Protein 8WBO (pdb70)

Secondary structure (DSSP, 8-state):
--SEEEE--BTTTB-HHHHHHHHHHHHHGGGS-HHHHHHHHHHHHHHHHHHHHHHHHTT----HHHHHHHHHHHHHHHTTTT----HHHHHHHHGGGGSPPBPTTHHHHHHHHHTTSEEEEEESS-HHHHHHHHHHHT---SEEEEHHHHTS-TTSHHHHHHHHHHHT--GGGEEEEES-HHHHHHHHHHT-EEEEE--TTTT-TT-------TTSSSEEESSHHHHHHHTTPPPP-

Organism: Rhodococcus opacus (NCBI:txid37919)

Solvent-accessible surface area: 10647 Å² total; per-residue (Å²): 123,35,149,0,0,2,0,10,2,18,0,0,0,0,22,3,24,45,3,0,8,70,42,0,31,96,40,3,38,155,86,13,110,116,147,55,0,45,78,0,0,53,48,0,21,29,40,3,43,99,51,0,78,50,13,36,180,102,132,126,77,72,38,2,67,33,2,5,90,53,9,0,69,102,9,19,70,140,21,70,152,66,12,90,26,78,93,67,29,10,64,90,0,1,31,0,9,17,108,1,107,26,24,127,27,0,44,52,0,0,94,7,0,74,80,106,22,79,0,1,0,1,3,6,8,12,78,72,9,4,76,59,5,11,200,41,0,141,10,131,43,77,28,35,10,0,1,83,89,46,42,15,2,4,47,59,113,35,0,6,68,14,0,4,110,114,44,66,16,49,41,74,56,4,0,0,0,0,6,20,4,70,0,0,53,12,0,91,130,21,37,10,8,0,0,9,0,93,17,91,101,5,64,4,118,129,33,82,63,93,143,14,85,123,73,91,13,91,38,23,0,78,25,0,32,60,0,0,54,95,16,47,5,90,182,76,128

Nearest PDB structures (foldseek):
  8wbo-assembly1_A-2  TM=1.004E+00  e=3.265E-47  Rhodococcus opacus
  8wbm-assembly1_A  TM=1.001E+00  e=2.897E-44  Rhodococcus opacus
  8wbn-assembly1_B  TM=1.001E+00  e=5.454E-44  Rhodococcus opacus
  8wbk-assembly1_A  TM=9.970E-01  e=4.861E-44  Rhodococcus opacus
  8wbq-assembly1_A  TM=9.936E-01  e=2.301E-44  Rhodococcus opacus

InterPro domains:
  IPR006328 L-2-Haloacid dehalogenase [TIGR01428] (13-212)
  IPR006439 HAD hydrolase, subfamily IA [PR00413] (12-23)
  IPR006439 HAD hydrolase, subfamily IA [PR00413] (151-167)
  IPR006439 HAD hydrolase, subfamily IA [PR00413] (169-189)
  IPR006439 HAD hydrolase, subfamily IA [PR00413] (196-209)
  IPR006439 HAD hydrolase, subfamily IA [TIGR01493] (73-199)
  IPR023214 HAD superfamily [G3DSA:3.40.50.1000] (11-217)
  IPR036412 HAD-like superfamily [SSF56784] (12-242)
  IPR051540 S-2-haloalkanoic acid dehalogenase [PTHR43316] (10-242)

Radius of gyration: 17.79 Å; Cα contacts (8 Å, |Δi|>4): 424; chains: 1; bounding box: 48×46×46 Å

Structure (mmCIF, N/CA/C/O backbone):
data_8WBO
#
_entry.id   8WBO
#
_cell.length_a   63.804
_cell.length_b   59.521
_cell.length_c   68.677
_cell.angle_alpha   90.00
_cell.angle_beta   108.41
_cell.angle_gamma   90.00
#
_symmetry.space_group_name_H-M   'C 1 2 1'
#
loop_
_entity.id
_entity.type
_entity.pdbx_description
1 polymer 'Epoxide hydrolase'
2 non-polymer 'SULFATE ION'
3 water water
#
loop_
_atom_site.group_PDB
_atom_site.id
_atom_site.type_symbol
_atom_site.label_atom_id
_atom_site.label_alt_id
_atom_site.label_comp_id
_atom_site.label_asym_id
_atom_site.label_entity_id
_atom_site.label_seq_id
_atom_site.pdbx_PDB_ins_code
_atom_site.Cartn_x
_atom_site.Cartn_y
_atom_site.Cartn_z
_atom_site.occupancy
_atom_site.B_iso_or_equiv
_atom_site.auth_seq_id
_atom_site.auth_comp_id
_atom_site.auth_asym_id
_atom_site.auth_atom_id
_atom_site.pdbx_PDB_model_num
ATOM 1 N N . GLN A 1 22 ? -44.532 27.678 64.390 1.00 29.15 11 GLN A N 1
ATOM 2 C CA . GLN A 1 22 ? -44.572 28.869 65.234 1.00 24.42 11 GLN A CA 1
ATOM 3 C C . GLN A 1 22 ? -43.209 29.554 65.293 1.00 21.19 11 GLN A C 1
ATOM 4 O O . GLN A 1 22 ? -43.107 30.764 65.082 1.00 23.89 11 GLN A O 1
ATOM 6 N N . PHE A 1 23 ? -42.156 28.794 65.591 1.00 15.23 12 PHE A N 1
ATOM 7 C CA . PHE A 1 23 ? -40.835 29.373 65.758 1.00 11.21 12 PHE A CA 1
ATOM 8 C C . PHE A 1 23 ? -39.884 28.905 64.668 1.00 12.47 12 PHE A C 1
ATOM 9 O O . PHE A 1 23 ? -39.955 27.769 64.195 1.00 14.68 12 PHE A O 1
ATOM 17 N N . ARG A 1 24 ? -38.983 29.803 64.285 1.00 9.17 13 ARG A N 1
ATOM 18 C CA . ARG A 1 24 ? -37.889 29.462 63.384 1.00 9.41 13 ARG A CA 1
ATOM 19 C C . ARG A 1 24 ? -36.559 29.328 64.102 1.00 9.92 13 ARG A C 1
ATOM 20 O O . ARG A 1 24 ? -35.679 28.615 63.612 1.00 10.37 13 ARG A O 1
ATOM 28 N N . ALA A 1 25 ? -36.380 30.004 65.230 1.00 7.53 14 ALA A N 1
ATOM 29 C CA . ALA A 1 25 ? -35.105 29.976 65.924 1.00 7.56 14 ALA A CA 1
ATOM 30 C C . ALA A 1 25 ? -35.332 30.040 67.424 1.00 8.99 14 ALA A C 1
ATOM 31 O O . ALA A 1 25 ? -36.292 30.658 67.898 1.00 8.91 14 ALA A O 1
ATOM 33 N N . LEU A 1 26 ? -34.422 29.414 68.159 1.00 8.00 15 LEU A N 1
ATOM 34 C CA . LEU A 1 26 ? -34.336 29.566 69.609 1.00 6.44 15 LEU A CA 1
ATOM 35 C C . LEU A 1 26 ? -33.087 30.358 69.936 1.00 7.95 15 LEU A C 1
ATOM 36 O O . LEU A 1 26 ? -32.014 30.083 69.394 1.00 7.95 15 LEU A O 1
ATOM 41 N N . LEU A 1 27 ? -33.238 31.352 70.808 1.00 6.23 16 LEU A N 1
ATOM 42 C CA . LEU A 1 27 ? -32.161 32.240 71.228 1.00 6.56 16 LEU A CA 1
ATOM 43 C C . LEU A 1 27 ? -31.918 32.006 72.711 1.00 7.40 16 LEU A C 1
ATOM 44 O O . LEU A 1 27 ? -32.874 32.029 73.499 1.00 8.73 16 LEU A O 1
ATOM 49 N N . PHE A 1 28 ? -30.663 31.742 73.096 1.00 6.11 17 PHE A N 1
ATOM 50 C CA . PHE A 1 28 ? -30.354 31.237 74.442 1.00 6.23 17 PHE A CA 1
ATOM 51 C C . PHE A 1 28 ? -29.545 32.212 75.291 1.00 7.66 17 PHE A C 1
ATOM 52 O O . PHE A 1 28 ? -28.475 32.676 74.878 1.00 9.13 17 PHE A O 1
ATOM 60 N N . ASN A 1 29 ? -30.034 32.463 76.502 1.00 7.13 18 ASN A N 1
ATOM 61 C CA . ASN A 1 29 ? -29.187 32.816 77.641 1.00 8.27 18 ASN A CA 1
ATOM 62 C C . ASN A 1 29 ? -28.229 31.648 77.899 1.00 7.89 18 ASN A C 1
ATOM 63 O O . ASN A 1 29 ? -28.644 30.485 77.851 1.00 8.74 18 ASN A O 1
ATOM 68 N N . VAL A 1 30 ? -26.941 31.922 78.123 1.00 7.69 19 VAL A N 1
ATOM 69 C CA . VAL A 1 30 ? -25.931 30.858 78.202 1.00 7.29 19 VAL A CA 1
ATOM 70 C C . VAL A 1 30 ? -25.437 30.637 79.627 1.00 9.32 19 VAL A C 1
ATOM 71 O O . VAL A 1 30 ? -25.515 29.525 80.146 1.00 8.45 19 VAL A O 1
ATOM 75 N N . GLN A 1 31 ? -24.876 31.669 80.256 1.00 7.79 20 GLN A N 1
ATOM 76 C CA . GLN A 1 31 ? -24.368 31.506 81.613 1.00 8.82 20 GLN A CA 1
ATOM 77 C C . GLN A 1 31 ? -25.515 31.142 82.548 1.00 10.43 20 GLN A C 1
ATOM 78 O O . GLN A 1 31 ? -26.546 31.825 82.589 1.00 11.65 20 GLN A O 1
ATOM 84 N N . GLY A 1 32 ? -25.348 30.054 83.290 1.00 9.62 21 GLY A N 1
ATOM 85 C CA . GLY A 1 32 ? -26.422 29.585 84.180 1.00 9.82 21 GLY A CA 1
ATOM 86 C C . GLY A 1 32 ? -27.506 28.776 83.489 1.00 11.42 21 GLY A C 1
ATOM 87 O O . GLY A 1 32 ? -27.814 27.657 83.915 1.00 12.51 21 GLY A O 1
ATOM 88 N N . THR A 1 33 ? -28.113 29.336 82.435 1.00 11.11 22 THR A N 1
ATOM 89 C CA . THR A 1 33 ? -29.156 28.622 81.702 1.00 8.11 22 THR A CA 1
ATOM 90 C C . THR A 1 33 ? -28.616 27.322 81.126 1.00 8.98 22 THR A C 1
ATOM 91 O O . THR A 1 33 ? -29.262 26.271 81.210 1.00 9.53 22 THR A O 1
ATOM 95 N N . LEU A 1 34 ? -27.451 27.388 80.493 1.00 8.28 23 LEU A N 1
ATOM 96 C CA . LEU A 1 34 ? -26.866 26.215 79.873 1.00 8.04 23 LEU A CA 1
ATOM 97 C C . LEU A 1 34 ? -25.610 25.740 80.572 1.00 10.05 23 LEU A C 1
ATOM 98 O O . LEU A 1 34 ? -25.129 24.640 80.268 1.00 9.82 23 LEU A O 1
ATOM 103 N N . THR A 1 35 ? -25.063 26.526 81.485 1.00 9.81 24 THR A N 1
ATOM 104 C CA . THR A 1 35 ? -23.758 26.229 82.053 1.00 9.79 24 THR A CA 1
ATOM 105 C C . THR A 1 35 ? -23.824 26.324 83.563 1.00 11.26 24 THR A C 1
ATOM 106 O O . THR A 1 35 ? -24.471 27.218 84.120 1.00 10.50 24 THR A O 1
ATOM 110 N N . ASP A 1 36 ? -23.139 25.389 84.217 1.00 10.55 25 ASP A N 1
ATOM 111 C CA . ASP A 1 36 ? -22.998 25.383 85.670 1.00 10.71 25 ASP A CA 1
ATOM 112 C C . ASP A 1 36 ? -21.760 26.214 85.999 1.00 12.48 25 ASP A C 1
ATOM 113 O O . ASP A 1 36 ? -20.659 25.701 86.191 1.00 13.16 25 ASP A O 1
ATOM 118 N N . PHE A 1 37 ? -21.944 27.534 86.011 1.00 11.12 26 PHE A N 1
ATOM 119 C CA . PHE A 1 37 ? -20.797 28.404 86.244 1.00 10.40 26 PHE A CA 1
ATOM 120 C C . PHE A 1 37 ? -20.268 28.242 87.659 1.00 12.85 26 PHE A C 1
ATOM 121 O O . PHE A 1 37 ? -19.055 28.351 87.875 1.00 12.53 26 PHE A O 1
ATOM 129 N N . ARG A 1 38 ? -21.150 27.968 88.623 1.00 12.26 27 ARG A N 1
ATOM 130 C CA . ARG A 1 38 ? -20.698 27.901 90.012 1.00 12.35 27 ARG A CA 1
ATOM 131 C C . ARG A 1 38 ? -19.733 26.739 90.216 1.00 13.51 27 ARG A C 1
ATOM 132 O O . ARG A 1 38 ? -18.646 26.917 90.769 1.00 14.47 27 ARG A O 1
ATOM 140 N N . SER A 1 39 ? -20.114 25.534 89.779 1.00 15.26 28 SER A N 1
ATOM 141 C CA . SER A 1 39 ? -19.196 24.404 89.896 1.00 14.57 28 SER A CA 1
ATOM 142 C C . SER A 1 39 ? -17.915 24.647 89.109 1.00 14.97 28 SER A C 1
ATOM 143 O O . SER A 1 39 ? -16.822 24.308 89.573 1.00 15.74 28 SER A O 1
ATOM 146 N N . THR A 1 40 ? -18.030 25.228 87.916 1.00 15.68 29 THR A N 1
ATOM 147 C CA . THR A 1 40 ? -16.844 25.510 87.114 1.00 13.88 29 THR A CA 1
ATOM 148 C C . THR A 1 40 ? -15.869 26.396 87.868 1.00 13.42 29 THR A C 1
ATOM 149 O O . THR A 1 40 ? -14.683 26.077 87.970 1.00 14.26 29 THR A O 1
ATOM 153 N N . LEU A 1 41 ? -16.349 27.545 88.363 1.00 12.70 30 LEU A N 1
ATOM 154 C CA . LEU A 1 41 ? -15.444 28.495 89.002 1.00 12.22 30 LEU A CA 1
ATOM 155 C C . LEU A 1 41 ? -14.934 27.982 90.344 1.00 14.20 30 LEU A C 1
ATOM 156 O O . LEU A 1 41 ? -13.808 28.303 90.734 1.00 14.15 30 LEU A O 1
ATOM 161 N N . ILE A 1 42 ? -15.719 27.167 91.057 1.00 14.19 31 ILE A N 1
ATOM 162 C CA . ILE A 1 42 ? -15.220 26.598 92.302 1.00 14.72 31 ILE A CA 1
ATOM 163 C C . ILE A 1 42 ? -14.037 25.679 92.021 1.00 15.36 31 ILE A C 1
ATOM 164 O O . ILE A 1 42 ? -12.967 25.822 92.615 1.00 18.16 31 ILE A O 1
ATOM 169 N N . GLU A 1 43 ? -14.203 24.735 91.098 1.00 15.60 32 GLU A N 1
ATOM 170 C CA . GLU A 1 43 ? -13.117 23.798 90.837 1.00 19.54 32 GLU A CA 1
ATOM 171 C C . GLU A 1 43 ? -11.945 24.488 90.152 1.00 17.06 32 GLU A C 1
ATOM 172 O O . GLU A 1 43 ? -10.790 24.197 90.469 1.00 19.66 32 GLU A O 1
ATOM 178 N N . HIS A 1 44 ? -12.229 25.421 89.239 1.00 16.44 33 HIS A N 1
ATOM 179 C CA . HIS A 1 44 ? -11.168 26.168 88.567 1.00 16.54 33 HIS A CA 1
ATOM 180 C C . HIS A 1 44 ? -10.300 26.917 89.573 1.00 19.61 33 HIS A C 1
ATOM 181 O O . HIS A 1 44 ? -9.063 26.839 89.538 1.00 18.47 33 HIS A O 1
ATOM 188 N N . GLY A 1 45 ? -10.937 27.654 90.482 1.00 15.36 34 GLY A N 1
ATOM 189 C CA . GLY A 1 45 ? -10.184 28.408 91.468 1.00 15.75 34 GLY A CA 1
ATOM 190 C C . GLY A 1 45 ? -9.382 27.521 92.399 1.00 18.13 34 GLY A C 1
ATOM 191 O O . GLY A 1 45 ? -8.229 27.827 92.718 1.00 21.51 34 GLY A O 1
ATOM 192 N N . LEU A 1 46 ? -9.983 26.424 92.870 1.00 17.98 35 LEU A N 1
ATOM 193 C CA . LEU A 1 46 ? -9.236 25.520 93.740 1.00 19.04 35 LEU A CA 1
ATOM 194 C C . LEU A 1 46 ? -8.049 24.903 93.015 1.00 23.43 35 LEU A C 1
ATOM 195 O O . LEU A 1 46 ? -6.996 24.689 93.624 1.00 25.52 35 LEU A O 1
ATOM 200 N N . SER A 1 47 ? -8.183 24.646 91.713 1.00 22.26 36 SER A N 1
ATOM 201 C CA . SER A 1 47 ? -7.056 24.134 90.939 1.00 21.18 36 SER A CA 1
ATOM 202 C C . SER A 1 47 ? -5.899 25.129 90.913 1.00 28.64 36 SER A C 1
ATOM 203 O O . SER A 1 47 ? -4.731 24.742 91.053 1.00 30.87 36 SER A O 1
ATOM 206 N N . ILE A 1 48 ? -6.203 26.416 90.754 1.00 22.48 37 ILE A N 1
ATOM 207 C CA . ILE A 1 48 ? -5.156 27.429 90.645 1.00 20.55 37 ILE A CA 1
ATOM 208 C C . ILE A 1 48 ? -4.574 27.783 92.007 1.00 23.68 37 ILE A C 1
ATOM 209 O O . ILE A 1 48 ? -3.351 27.895 92.159 1.00 25.66 37 ILE A O 1
ATOM 214 N N . LEU A 1 49 ? -5.426 27.976 93.013 1.00 21.58 38 LEU A N 1
ATOM 215 C CA . LEU A 1 49 ? -4.975 28.481 94.303 1.00 21.58 38 LEU A CA 1
ATOM 216 C C . LEU A 1 49 ? -4.490 27.389 95.243 1.00 27.70 38 LEU A C 1
ATOM 217 O O . LEU A 1 49 ? -3.781 27.696 96.210 1.00 27.17 38 LEU A O 1
ATOM 222 N N . GLY A 1 50 ? -4.861 26.137 94.991 1.00 24.02 39 GLY A N 1
ATOM 223 C CA . GLY A 1 50 ? -4.328 25.042 95.785 1.00 29.96 39 GLY A CA 1
ATOM 224 C C . GLY A 1 50 ? -4.649 25.179 97.260 1.00 32.66 39 GLY A C 1
ATOM 225 O O . GLY A 1 50 ? -5.732 25.623 97.655 1.00 30.96 39 GLY A O 1
ATOM 226 N N . ASP A 1 51 ? -3.682 24.810 98.094 1.00 34.64 40 ASP A N 1
ATOM 227 C CA . ASP A 1 51 ? -3.912 24.721 99.529 1.00 32.92 40 ASP A CA 1
ATOM 228 C C . ASP A 1 51 ? -3.968 26.074 100.223 1.00 32.30 40 ASP A C 1
ATOM 229 O O . ASP A 1 51 ? -4.095 26.110 101.450 1.00 33.71 40 ASP A O 1
ATOM 234 N N . ARG A 1 52 ? -3.881 27.184 99.495 1.00 27.96 41 ARG A N 1
ATOM 235 C CA . ARG A 1 52 ? -3.883 28.466 100.181 1.00 30.29 41 ARG A CA 1
ATOM 236 C C . ARG A 1 52 ? -5.279 28.925 100.584 1.00 29.84 41 ARG A C 1
ATOM 237 O O . ARG A 1 52 ? -5.396 29.851 101.394 1.00 32.38 41 ARG A O 1
ATOM 245 N N . VAL A 1 53 ? -6.328 28.289 100.073 1.00 28.47 42 VAL A N 1
ATOM 246 C CA . VAL A 1 53 ? -7.699 28.662 100.400 1.00 30.91 42 VAL A CA 1
ATOM 247 C C . VAL A 1 53 ? -8.525 27.403 100.628 1.00 31.12 42 VAL A C 1
ATOM 248 O O . VAL A 1 53 ? -8.363 26.397 99.925 1.00 33.53 42 VAL A O 1
ATOM 252 N N . ASP A 1 54 ? -9.404 27.457 101.627 1.00 38.72 43 ASP A N 1
ATOM 253 C CA . ASP A 1 54 ? -10.343 26.376 101.882 1.00 38.47 43 ASP A CA 1
ATOM 254 C C . ASP A 1 54 ? -11.503 26.438 100.895 1.00 35.58 43 ASP A C 1
ATOM 255 O O . ASP A 1 54 ? -11.885 27.514 100.425 1.00 34.33 43 ASP A O 1
ATOM 260 N N . ARG A 1 55 ? -12.058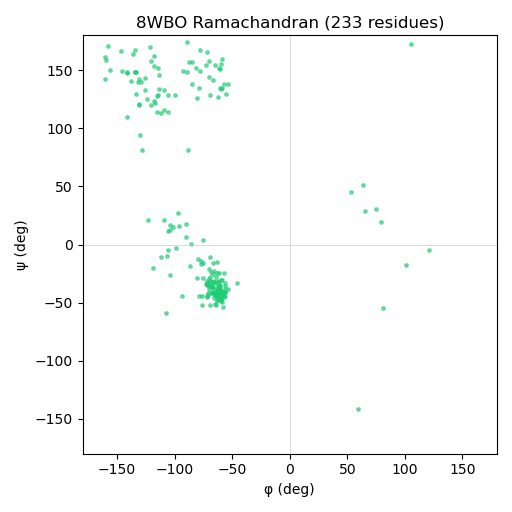 25.263 100.577 1.00 37.21 44 ARG A N 1
ATOM 261 C CA . ARG A 1 55 ? -13.151 25.188 99.608 1.00 36.19 44 ARG A CA 1
ATOM 262 C C . ARG A 1 55 ? -14.341 26.040 100.037 1.00 31.70 44 ARG A C 1
ATOM 263 O O . ARG A 1 55 ? -14.921 26.767 99.223 1.00 31.09 44 ARG A O 1
ATOM 271 N N . GLU A 1 56 ? -14.723 25.964 101.315 1.00 31.61 45 GLU A N 1
ATOM 272 C CA . GLU A 1 56 ? -15.868 26.738 101.785 1.00 30.86 45 GLU A CA 1
ATOM 273 C C . GLU A 1 56 ? -15.630 28.235 101.610 1.00 29.04 45 GLU A C 1
ATOM 274 O O . GLU A 1 56 ? -16.550 28.981 101.254 1.00 28.17 45 GLU A O 1
ATOM 280 N N . LEU A 1 57 ? -14.392 28.689 101.808 1.00 29.30 46 LEU A N 1
ATOM 281 C CA . LEU A 1 57 ? -14.099 30.105 101.627 1.00 28.63 46 LEU A CA 1
ATOM 282 C C . LEU A 1 57 ? -14.126 30.484 100.152 1.00 25.80 46 LEU A C 1
ATOM 283 O O . LEU A 1 57 ? -14.702 31.508 99.774 1.00 24.92 46 LEU A O 1
ATOM 288 N N . TRP A 1 58 ? -13.499 29.673 99.306 1.00 24.61 47 TRP A N 1
ATOM 289 C CA . TRP A 1 58 ? -13.502 29.988 97.882 1.00 22.17 47 TRP A CA 1
ATOM 290 C C . TRP A 1 58 ? -14.920 29.976 97.321 1.00 21.08 47 TRP A C 1
ATOM 291 O O . TRP A 1 58 ? -15.267 30.817 96.480 1.00 19.53 47 TRP A O 1
ATOM 302 N N . GLU A 1 59 ? -15.754 29.037 97.777 1.00 22.07 48 GLU A N 1
ATOM 303 C CA . GLU A 1 59 ? -17.155 29.022 97.354 1.00 23.23 48 GLU A CA 1
ATOM 304 C C . GLU A 1 59 ? -17.839 30.347 97.668 1.00 21.72 48 GLU A C 1
ATOM 305 O O . GLU A 1 59 ? -18.628 30.855 96.862 1.00 20.83 48 GLU A O 1
ATOM 311 N N . GLU A 1 60 ? -17.561 30.915 98.844 1.00 23.46 49 GLU A N 1
ATOM 312 C CA . GLU A 1 60 ? -18.186 32.180 99.212 1.00 24.13 49 GLU A CA 1
ATOM 313 C C . GLU A 1 60 ? -17.758 33.292 98.268 1.00 22.36 49 GLU A C 1
ATOM 314 O O . GLU A 1 60 ? -18.582 34.112 97.850 1.00 21.87 49 GLU A O 1
ATOM 320 N N . LEU A 1 61 ? -16.469 33.342 97.929 1.00 21.62 50 LEU A N 1
ATOM 321 C CA . LEU A 1 61 ? -16.000 34.343 96.980 1.00 20.09 50 LEU A CA 1
ATOM 322 C C . LEU A 1 61 ? -16.700 34.183 95.637 1.00 17.94 50 LEU A C 1
ATOM 323 O O . LEU A 1 61 ? -17.139 35.171 95.035 1.00 17.16 50 LEU A O 1
ATOM 328 N N . VAL A 1 62 ? -16.804 32.942 95.144 1.00 17.18 51 VAL A N 1
ATOM 329 C CA . VAL A 1 62 ? -17.440 32.711 93.848 1.00 15.39 51 VAL A CA 1
ATOM 330 C C . VAL A 1 62 ? -18.871 33.229 93.864 1.00 15.53 51 VAL A C 1
ATOM 331 O O . VAL A 1 62 ? -19.320 33.880 92.911 1.00 14.92 51 VAL A O 1
ATOM 335 N N . ASP A 1 63 ? -19.605 32.976 94.953 1.00 18.24 52 ASP A N 1
ATOM 336 C CA . ASP A 1 63 ? -20.979 33.465 95.026 1.00 17.88 52 ASP A CA 1
ATOM 337 C C . ASP A 1 63 ? -21.025 34.990 95.028 1.00 18.02 52 ASP A C 1
ATOM 338 O O . ASP A 1 63 ? -21.868 35.593 94.351 1.00 18.99 52 ASP A O 1
ATOM 343 N N . GLN A 1 64 ? -20.119 35.635 95.768 1.00 19.02 53 GLN A N 1
ATOM 344 C CA . GLN A 1 64 ? -20.072 37.094 95.738 1.00 19.41 53 GLN A CA 1
ATOM 345 C C . GLN A 1 64 ? -19.615 37.612 94.381 1.00 17.92 53 GLN A C 1
ATOM 346 O O . GLN A 1 64 ? -20.045 38.689 93.957 1.00 17.76 53 GLN A O 1
ATOM 352 N N . TRP A 1 65 ? -18.742 36.863 93.705 1.00 15.74 54 TRP A N 1
ATOM 353 C CA . TRP A 1 65 ? -18.261 37.244 92.377 1.00 13.91 54 TRP A CA 1
ATOM 354 C C . TRP A 1 65 ? -19.406 37.296 91.370 1.00 14.08 54 TRP A C 1
ATOM 355 O O . TRP A 1 65 ? -19.544 38.262 90.609 1.00 13.86 54 TRP A O 1
ATOM 366 N N . ARG A 1 66 ? -20.232 36.254 91.347 1.00 14.19 55 ARG A N 1
ATOM 367 C CA . ARG A 1 66 ? -21.418 36.273 90.492 1.00 15.19 55 ARG A CA 1
ATOM 368 C C . ARG A 1 66 ? -22.317 37.456 90.847 1.00 15.17 55 ARG A C 1
ATOM 369 O O . ARG A 1 66 ? -22.836 38.142 89.957 1.00 17.11 55 ARG A O 1
ATOM 377 N N . GLY A 1 67 ? -22.456 37.748 92.142 1.00 17.89 56 GLY A N 1
ATOM 378 C CA . GLY A 1 67 ? -23.274 38.880 92.552 1.00 17.59 56 GLY A CA 1
ATOM 379 C C . GLY A 1 67 ? -22.714 40.206 92.077 1.00 19.36 56 GLY A C 1
ATOM 380 O O . GLY A 1 67 ? -23.456 41.074 91.613 1.00 19.78 56 GLY A O 1
ATOM 381 N N . CYS A 1 68 ? -21.393 40.377 92.184 1.00 16.41 57 CYS A N 1
ATOM 382 C CA . CYS A 1 68 ? -20.746 41.591 91.693 1.00 17.15 57 CYS A CA 1
ATOM 383 C C . CYS A 1 68 ? -20.957 41.768 90.199 1.00 16.15 57 CYS A C 1
ATOM 384 O O . CYS A 1 68 ? -21.150 42.889 89.714 1.00 17.50 57 CYS A O 1
ATOM 387 N N . TYR A 1 69 ? -20.871 40.672 89.448 1.00 14.42 58 TYR A N 1
ATOM 388 C CA . TYR A 1 69 ? -21.119 40.738 88.016 1.00 14.27 58 TYR A CA 1
ATOM 389 C C . TYR A 1 69 ? -22.526 41.241 87.739 1.00 14.08 58 TYR A C 1
ATOM 390 O O . TYR A 1 69 ? -22.724 42.150 86.926 1.00 14.34 58 TYR A O 1
ATOM 399 N N . ARG A 1 70 ? -23.520 40.664 88.420 1.00 15.38 59 ARG A N 1
ATOM 400 C CA . ARG A 1 70 ? -24.899 41.090 88.198 1.00 16.12 59 ARG A CA 1
ATOM 401 C C . ARG A 1 70 ? -25.093 42.549 88.595 1.00 17.69 59 ARG A C 1
ATOM 402 O O . ARG A 1 70 ? -25.758 43.305 87.877 1.00 20.55 59 ARG A O 1
ATOM 410 N N . ASP A 1 71 ? -24.498 42.967 89.721 1.00 18.61 60 ASP A N 1
ATOM 411 C CA . ASP A 1 71 ? -24.643 44.351 90.172 1.00 21.38 60 ASP A CA 1
ATOM 412 C C . ASP A 1 71 ? -24.053 45.328 89.160 1.00 19.48 60 ASP A C 1
ATOM 413 O O . ASP A 1 71 ? -24.615 46.404 88.918 1.00 22.41 60 ASP A O 1
ATOM 418 N N . GLU A 1 72 ? -22.911 44.976 88.568 1.00 17.60 61 GLU A N 1
ATOM 419 C CA . GLU A 1 72 ? -22.272 45.875 87.614 1.00 16.87 61 GLU A CA 1
ATOM 420 C C . GLU A 1 72 ? -23.053 45.949 86.310 1.00 16.01 61 GLU A C 1
ATOM 421 O O . GLU A 1 72 ? -23.257 47.042 85.769 1.00 18.11 61 GLU A O 1
ATOM 427 N N . LEU A 1 73 ? -23.502 44.805 85.788 1.00 16.14 62 LEU A N 1
ATOM 428 C CA . LEU A 1 73 ? -24.315 44.852 84.576 1.00 15.99 62 LEU A CA 1
ATOM 429 C C . LEU A 1 73 ? -25.601 45.635 84.815 1.00 18.03 62 LEU A C 1
ATOM 430 O O . LEU A 1 73 ? -26.022 46.416 83.956 1.00 18.74 62 LEU A O 1
ATOM 435 N N . ASP A 1 74 ? -26.231 45.455 85.984 1.00 19.33 63 ASP A N 1
ATOM 436 C CA . ASP A 1 74 ? -27.423 46.238 86.309 1.00 20.57 63 ASP A CA 1
ATOM 437 C C . ASP A 1 74 ? -27.120 47.729 86.276 1.00 21.93 63 ASP A C 1
ATOM 438 O O . ASP A 1 74 ? -27.921 48.526 85.768 1.00 24.47 63 ASP A O 1
ATOM 443 N N . SER A 1 75 ? -25.960 48.120 86.806 1.00 22.71 64 SER A N 1
ATOM 444 C CA . SER A 1 75 ? -25.578 49.528 86.822 1.00 23.06 64 SER A CA 1
ATOM 445 C C . SER A 1 75 ? -25.299 50.043 85.414 1.00 23.71 64 SER A C 1
ATOM 446 O O . SER A 1 75 ? -25.713 51.154 85.059 1.00 26.60 64 SER A O 1
ATOM 449 N N . LEU A 1 76 ? -24.613 49.244 84.594 1.00 19.32 65 LEU A N 1
ATOM 450 C CA . LEU A 1 76 ? -24.273 49.677 83.241 1.00 17.95 65 LEU A CA 1
ATOM 451 C C . LEU A 1 76 ? -25.508 49.740 82.352 1.00 21.52 65 LEU A C 1
ATOM 452 O O . LEU A 1 76 ? -25.614 50.623 81.492 1.00 21.16 65 LEU A O 1
ATOM 457 N N . VAL A 1 77 ? -26.449 48.813 82.540 1.00 19.91 66 VAL A N 1
ATOM 458 C CA . VAL A 1 77 ? -27.696 48.851 81.775 1.00 20.82 66 VAL A CA 1
ATOM 459 C C . VAL A 1 77 ? -28.448 50.147 82.060 1.00 23.82 66 VAL A C 1
ATOM 460 O O . VAL A 1 77 ? -28.925 50.826 81.142 1.00 24.56 66 VAL A O 1
ATOM 464 N N . LYS A 1 78 ? -28.536 50.523 83.340 1.00 26.12 67 LYS A N 1
ATOM 465 C CA . LYS A 1 78 ? -29.205 51.765 83.713 1.00 28.04 67 LYS A CA 1
ATOM 466 C C . LYS A 1 78 ? -28.522 52.981 83.094 1.00 32.40 67 LYS A C 1
ATOM 467 O O . LYS A 1 78 ? -29.197 53.952 82.731 1.00 35.19 67 LYS A O 1
ATOM 473 N N . GLN A 1 79 ? -27.197 52.948 82.957 1.00 29.50 68 GLN A N 1
ATOM 474 C CA . GLN A 1 79 ? -26.455 54.047 82.350 1.00 30.88 68 GLN A CA 1
ATOM 475 C C . GLN A 1 79 ? -26.381 53.943 80.835 1.00 30.15 68 GLN A C 1
ATOM 476 O O . GLN A 1 79 ? -25.761 54.802 80.200 1.00 31.61 68 GLN A O 1
ATOM 482 N N . GLU A 1 80 ? -26.983 52.909 80.250 1.00 24.52 69 GLU A N 1
ATOM 483 C CA . GLU A 1 80 ? -26.908 52.642 78.815 1.00 27.23 69 GLU A CA 1
ATOM 484 C C . GLU A 1 80 ? -25.460 52.585 78.323 1.00 28.62 69 GLU A C 1
ATOM 485 O O . GLU A 1 80 ? -25.107 53.137 77.278 1.00 29.55 69 GLU A O 1
ATOM 491 N N . LYS A 1 81 ? -24.618 51.884 79.077 1.00 22.37 70 LYS A N 1
ATOM 492 C CA . LYS A 1 81 ? -23.215 51.715 78.735 1.00 20.37 70 LYS A CA 1
ATOM 493 C C . LYS A 1 81 ? -22.888 50.234 78.563 1.00 22.11 70 LYS A C 1
ATOM 494 O O . LYS A 1 81 ? -23.570 49.356 79.098 1.00 19.24 70 LYS A O 1
ATOM 500 N N . TRP A 1 82 ? -21.813 49.968 77.825 1.00 17.83 71 TRP A N 1
ATOM 501 C CA . TRP A 1 82 ? -21.276 48.623 77.662 1.00 16.39 71 TRP A CA 1
ATOM 502 C C . TRP A 1 82 ? -19.782 48.669 77.925 1.00 18.81 71 TRP A C 1
ATOM 503 O O . TRP A 1 82 ? -19.107 49.638 77.548 1.00 18.92 71 TRP A O 1
ATOM 514 N N . ARG A 1 83 ? -19.265 47.623 78.562 1.00 13.76 72 ARG A N 1
ATOM 515 C CA . ARG A 1 83 ? -17.821 47.427 78.611 1.00 14.57 72 ARG A CA 1
ATOM 516 C C . ARG A 1 83 ? -17.527 45.935 78.598 1.00 13.26 72 ARG A C 1
ATOM 517 O O . ARG A 1 83 ? -18.422 45.102 78.773 1.00 14.27 72 ARG A O 1
ATOM 525 N N . SER A 1 84 ? -16.256 45.609 78.366 1.00 14.11 73 SER A N 1
ATOM 526 C CA . SER A 1 84 ? -15.851 44.211 78.267 1.00 11.93 73 SER A CA 1
ATOM 527 C C . SER A 1 84 ? -16.251 43.437 79.517 1.00 10.90 73 SER A C 1
ATOM 528 O O . SER A 1 84 ? -15.948 43.850 80.644 1.00 11.39 73 SER A O 1
ATOM 531 N N . VAL A 1 85 ? -16.918 42.299 79.316 1.00 8.97 74 VAL A N 1
ATOM 532 C CA . VAL A 1 85 ? -17.382 41.521 80.458 1.00 9.00 74 VAL A CA 1
ATOM 533 C C . VAL A 1 85 ? -16.209 40.797 81.099 1.00 10.11 74 VAL A C 1
ATOM 534 O O . VAL A 1 85 ? -16.198 40.576 82.314 1.00 9.40 74 VAL A O 1
ATOM 538 N N . ARG A 1 86 ? -15.177 40.463 80.318 1.00 9.10 75 ARG A N 1
ATOM 539 C CA . ARG A 1 86 ? -13.958 39.973 80.951 1.00 9.60 75 ARG A CA 1
ATOM 540 C C . ARG A 1 86 ? -13.434 41.002 81.947 1.00 10.20 75 ARG A C 1
ATOM 541 O O . ARG A 1 86 ? -13.016 40.649 83.057 1.00 10.45 75 ARG A O 1
ATOM 549 N N . ALA A 1 87 ? -13.478 42.286 81.576 1.00 10.96 76 ALA A N 1
ATOM 550 C CA . ALA A 1 87 ? -13.038 43.328 82.492 1.00 11.42 76 ALA A CA 1
ATOM 551 C C . ALA A 1 87 ? -13.952 43.426 83.705 1.00 13.08 76 ALA A C 1
ATOM 552 O O . ALA A 1 87 ? -13.483 43.682 84.817 1.00 12.82 76 ALA A O 1
ATOM 554 N N . VAL A 1 88 ? -15.260 43.233 83.514 1.00 11.99 77 VAL A N 1
ATOM 555 C CA . VAL A 1 88 ? -16.182 43.234 84.649 1.00 11.09 77 VAL A CA 1
ATOM 556 C C . VAL A 1 88 ? -15.795 42.141 85.634 1.00 12.21 77 VAL A C 1
ATOM 557 O O . VAL A 1 88 ? -15.726 42.370 86.851 1.00 12.89 77 VAL A O 1
ATOM 561 N N . TYR A 1 89 ? -15.529 40.937 85.122 1.00 10.52 78 TYR A N 1
ATOM 562 C CA . TYR A 1 89 ? -15.143 39.834 86.001 1.00 10.54 78 TYR A CA 1
ATOM 563 C C . TYR A 1 89 ? -13.790 40.103 86.647 1.00 10.47 78 TYR A C 1
ATOM 564 O O . TYR A 1 89 ? -13.609 39.853 87.845 1.00 11.74 78 TYR A O 1
ATOM 573 N N . ARG A 1 90 ? -12.837 40.636 85.875 1.00 10.94 79 ARG A N 1
ATOM 574 C CA . ARG A 1 90 ? -11.512 40.915 86.426 1.00 11.04 79 ARG A CA 1
ATOM 575 C C . ARG A 1 90 ? -11.585 41.965 87.526 1.00 12.08 79 ARG A C 1
ATOM 576 O O . ARG A 1 90 ? -11.011 41.785 88.613 1.00 14.03 79 ARG A O 1
ATOM 584 N N . ASP A 1 91 ? -12.275 43.080 87.256 1.00 13.21 80 ASP A N 1
ATOM 585 C CA . ASP A 1 91 ? -12.352 44.166 88.230 1.00 13.70 80 ASP A CA 1
ATOM 586 C C . ASP A 1 91 ? -13.034 43.713 89.508 1.00 14.68 80 ASP A C 1
ATOM 587 O O . ASP A 1 91 ? -12.616 44.088 90.610 1.00 15.75 80 ASP A O 1
ATOM 592 N N . SER A 1 92 ? -14.099 42.915 89.383 1.00 15.05 81 SER A N 1
ATOM 593 C CA . SER A 1 92 ? -14.798 42.476 90.582 1.00 14.46 81 SER A CA 1
ATOM 594 C C . SER A 1 92 ? -13.958 41.472 91.358 1.00 16.13 81 SER A C 1
ATOM 595 O O . SER A 1 92 ? -13.965 41.492 92.593 1.00 17.76 81 SER A O 1
ATOM 598 N N . LEU A 1 93 ? -13.176 40.639 90.659 1.00 13.23 82 LEU A N 1
ATOM 599 C CA . LEU A 1 93 ? -12.279 39.727 91.358 1.00 13.33 82 LEU A CA 1
ATOM 600 C C . LEU A 1 93 ? -11.228 40.489 92.157 1.00 15.44 82 LEU A C 1
ATOM 601 O O . LEU A 1 93 ? -10.957 40.144 93.311 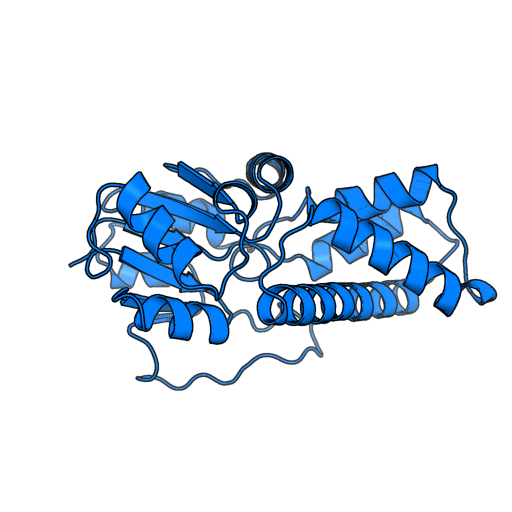1.00 16.23 82 LEU A O 1
ATOM 606 N N . ILE A 1 94 ? -10.618 41.520 91.556 1.00 15.31 83 ILE A N 1
ATOM 607 C CA . ILE A 1 94 ? -9.614 42.316 92.262 1.00 15.86 83 ILE A CA 1
ATOM 608 C C . ILE A 1 94 ? -10.210 42.928 93.524 1.00 16.92 83 ILE A C 1
ATOM 609 O O . ILE A 1 94 ? -9.584 42.928 94.592 1.00 18.01 83 ILE A O 1
ATOM 614 N N . ASN A 1 95 ? -11.443 43.426 93.430 1.00 18.53 84 ASN A N 1
ATOM 615 C CA . ASN A 1 95 ? -12.103 43.972 94.610 1.00 17.73 84 ASN A CA 1
ATOM 616 C C . ASN A 1 95 ? -12.333 42.899 95.673 1.00 17.50 84 ASN A C 1
ATOM 617 O O . ASN A 1 95 ? -12.131 43.144 96.866 1.00 20.18 84 ASN A O 1
ATOM 622 N N . LEU A 1 96 ? -12.745 41.699 95.261 1.00 16.33 85 LEU A N 1
ATOM 623 C CA . LEU A 1 96 ? -13.017 40.653 96.236 1.00 16.48 85 LEU A CA 1
ATOM 624 C C . LEU A 1 96 ? -11.728 40.121 96.844 1.00 17.91 85 LEU A C 1
ATOM 625 O O . LEU A 1 96 ? -11.698 39.774 98.027 1.00 17.59 85 LEU A O 1
ATOM 630 N N . LEU A 1 97 ? -10.650 40.062 96.060 1.00 17.59 86 LEU A N 1
ATOM 631 C CA . LEU A 1 97 ? -9.380 39.624 96.617 1.00 18.10 86 LEU A CA 1
ATOM 632 C C . LEU A 1 97 ? -8.926 40.571 97.718 1.00 18.96 86 LEU A C 1
ATOM 633 O O . LEU A 1 97 ? -8.413 40.133 98.756 1.00 21.32 86 LEU A O 1
ATOM 638 N N . ALA A 1 98 ? -9.137 41.878 97.523 1.00 18.95 87 ALA A N 1
ATOM 639 C CA . ALA A 1 98 ? -8.835 42.838 98.578 1.00 21.01 87 ALA A CA 1
ATOM 640 C C . ALA A 1 98 ? -9.698 42.586 99.809 1.00 22.53 87 ALA A C 1
ATOM 641 O O . ALA A 1 98 ? -9.210 42.646 100.942 1.00 23.38 87 ALA A O 1
ATOM 643 N N . LYS A 1 99 ? -10.984 42.289 99.603 1.00 21.47 88 LYS A N 1
ATOM 644 C CA . LYS A 1 99 ? -11.882 42.039 100.726 1.00 21.98 88 LYS A CA 1
ATOM 645 C C . LYS A 1 99 ? -11.452 40.815 101.525 1.00 22.62 88 LYS A C 1
ATOM 646 O O . LYS A 1 99 ? -11.543 40.807 102.763 1.00 24.06 88 LYS A O 1
ATOM 652 N N . PHE A 1 100 ? -10.957 39.784 100.838 1.00 20.42 89 PHE A N 1
ATOM 653 C CA . PHE A 1 100 ? -10.554 38.527 101.453 1.00 21.21 89 PHE A CA 1
ATOM 654 C C . PHE A 1 100 ? -9.056 38.475 101.743 1.00 22.71 89 PHE A C 1
ATOM 655 O O . PHE A 1 100 ? -8.516 37.384 101.949 1.00 22.34 89 PHE A O 1
ATOM 663 N N . SER A 1 101 ? -8.373 39.623 101.735 1.00 21.52 90 SER A N 1
ATOM 664 C CA . SER A 1 101 ? -6.913 39.634 101.717 1.00 22.01 90 SER A CA 1
ATOM 665 C C . SER A 1 101 ? -6.296 39.121 103.012 1.00 26.40 90 SER A C 1
ATOM 666 O O . SER A 1 101 ? -5.144 38.670 102.988 1.00 26.43 90 SER A O 1
ATOM 669 N N . ASP A 1 102 ? -7.017 39.184 104.136 1.00 24.46 91 ASP A N 1
ATOM 670 C CA . ASP A 1 102 ? -6.490 38.590 105.364 1.00 25.36 91 ASP A CA 1
ATOM 671 C C . ASP A 1 102 ? -6.394 37.074 105.269 1.00 24.75 91 ASP A C 1
ATOM 672 O O . ASP A 1 102 ? -5.572 36.473 105.974 1.00 27.56 91 ASP A O 1
ATOM 677 N N . SER A 1 103 ? -7.207 36.450 104.414 1.00 23.41 92 SER A N 1
ATOM 678 C CA . SER A 1 103 ? -7.311 35.000 104.321 1.00 24.25 92 SER A CA 1
ATOM 679 C C . SER A 1 103 ? -6.391 34.393 103.265 1.00 24.10 92 SER A C 1
ATOM 680 O O . SER A 1 103 ? -5.762 33.363 103.524 1.00 26.48 92 SER A O 1
ATOM 683 N N . PHE A 1 104 ? -6.311 34.983 102.074 1.00 21.23 93 PHE A N 1
ATOM 684 C CA . PHE A 1 104 ? -5.423 34.459 101.044 1.00 21.83 93 PHE A CA 1
ATOM 685 C C . PHE A 1 104 ? -5.117 35.573 100.054 1.00 24.01 93 PHE A C 1
ATOM 686 O O . PHE A 1 104 ? -5.721 36.646 100.090 1.00 21.20 93 PHE A O 1
ATOM 694 N N . CYS A 1 105 ? -4.170 35.297 99.161 1.00 23.81 94 CYS A N 1
ATOM 695 C CA . CYS A 1 105 ? -3.732 36.267 98.167 1.00 22.33 94 CYS A CA 1
ATOM 696 C C . CYS A 1 105 ? -3.598 35.594 96.809 1.00 20.44 94 CYS A C 1
ATOM 697 O O . CYS A 1 105 ? -3.504 34.370 96.703 1.00 21.80 94 CYS A O 1
ATOM 700 N N . ALA A 1 106 ? -3.533 36.416 95.768 1.00 18.42 95 ALA A N 1
ATOM 701 C CA . ALA A 1 106 ? -3.246 35.931 94.427 1.00 17.83 95 ALA A CA 1
ATOM 702 C C . ALA A 1 106 ? -2.339 36.923 93.709 1.00 20.33 95 ALA A C 1
ATOM 703 O O . ALA A 1 106 ? -2.415 38.133 93.940 1.00 22.15 95 ALA A O 1
ATOM 705 N N . THR A 1 107 ? -1.481 36.400 92.831 1.00 18.76 96 THR A N 1
ATOM 706 C CA . THR A 1 107 ? -0.635 37.253 92.005 1.00 19.46 96 THR A CA 1
ATOM 707 C C . THR A 1 107 ? -1.437 37.838 90.848 1.00 18.32 96 THR A C 1
ATOM 708 O O . THR A 1 107 ? -2.555 37.407 90.549 1.00 19.06 96 THR A O 1
ATOM 712 N N . SER A 1 108 ? -0.840 38.829 90.176 1.00 19.85 97 SER A N 1
ATOM 713 C CA . SER A 1 108 ? -1.481 39.390 88.984 1.00 18.65 97 SER A CA 1
ATOM 714 C C . SER A 1 108 ? -1.712 38.319 87.922 1.00 20.53 97 SER A C 1
ATOM 715 O O . SER A 1 108 ? -2.771 38.284 87.278 1.00 18.91 97 SER A O 1
ATOM 718 N N . ALA A 1 109 ? -0.731 37.438 87.726 1.00 19.29 98 ALA A N 1
ATOM 719 C CA . ALA A 1 109 ? -0.880 36.348 86.772 1.00 18.57 98 ALA A CA 1
ATOM 720 C C . ALA A 1 109 ? -2.040 35.446 87.157 1.00 18.56 98 ALA A C 1
ATOM 721 O O . ALA A 1 109 ? -2.822 35.021 86.295 1.00 18.46 98 ALA A O 1
ATOM 723 N N . GLU A 1 110 ? -2.182 35.162 88.450 1.00 17.56 99 GLU A N 1
ATOM 724 C CA . GLU A 1 110 ? -3.277 34.312 88.895 1.00 15.51 99 GLU A CA 1
ATOM 725 C C . GLU A 1 110 ? -4.626 35.005 88.747 1.00 15.79 99 GLU A C 1
ATOM 726 O O . GLU A 1 110 ? -5.634 34.331 88.521 1.00 14.56 99 GLU A O 1
ATOM 732 N N . VAL A 1 111 ? -4.674 36.336 88.881 1.00 15.44 100 VAL A N 1
ATOM 733 C CA . VAL A 1 111 ? -5.913 37.066 88.606 1.00 14.40 100 VAL A CA 1
ATOM 734 C C . VAL A 1 111 ? -6.399 36.773 87.189 1.00 14.68 100 VAL A C 1
ATOM 735 O O . VAL A 1 111 ? -7.589 36.528 86.967 1.00 14.99 100 VAL A O 1
ATOM 739 N N . GLU A 1 112 ? -5.485 36.788 86.213 1.00 15.43 101 GLU A N 1
ATOM 740 C CA . GLU A 1 112 ? -5.864 36.481 84.835 1.00 13.65 101 GLU A CA 1
ATOM 741 C C . GLU A 1 112 ? -6.317 35.032 84.690 1.00 15.17 101 GLU A C 1
ATOM 742 O O . GLU A 1 112 ? -7.339 34.754 84.048 1.00 13.30 101 GLU A O 1
ATOM 748 N N . LEU A 1 113 ? -5.560 34.089 85.268 1.00 12.69 102 LEU A N 1
ATOM 749 C CA . LEU A 1 113 ? -5.942 32.681 85.179 1.00 15.91 102 LEU A CA 1
ATOM 750 C C . LEU A 1 113 ? -7.299 32.428 85.824 1.00 15.44 102 LEU A C 1
ATOM 751 O O . LEU A 1 113 ? -8.110 31.665 85.292 1.00 13.80 102 LEU A O 1
ATOM 756 N N . LEU A 1 114 ? -7.565 33.060 86.973 1.00 12.06 103 LEU A N 1
ATOM 757 C CA . LEU A 1 114 ? -8.860 32.889 87.625 1.00 11.17 103 LEU A CA 1
ATOM 758 C C . LEU A 1 114 ? -9.982 33.474 86.778 1.00 11.26 103 LEU A C 1
ATOM 759 O O . LEU A 1 114 ? -11.054 32.870 86.647 1.00 12.51 103 LEU A O 1
ATOM 764 N N . THR A 1 115 ? -9.752 34.654 86.207 1.00 11.61 104 THR A N 1
ATOM 765 C CA . THR A 1 115 ? -10.767 35.288 85.371 1.00 10.82 104 THR A CA 1
ATOM 766 C C . THR A 1 115 ? -11.085 34.436 84.146 1.00 12.23 104 THR A C 1
ATOM 767 O O . THR A 1 115 ? -12.237 34.407 83.688 1.00 11.63 104 THR A O 1
ATOM 771 N N . ASP A 1 116 ? -10.090 33.705 83.635 1.00 11.53 105 ASP A N 1
ATOM 772 C CA . ASP A 1 116 ? -10.300 32.766 82.531 1.00 13.25 105 ASP A CA 1
ATOM 773 C C . ASP A 1 116 ? -11.358 31.714 82.844 1.00 13.20 105 ASP A C 1
ATOM 774 O O . ASP A 1 116 ? -11.912 31.122 81.909 1.00 12.60 105 ASP A O 1
ATOM 779 N N . GLY A 1 117 ? -11.608 31.421 84.125 1.00 11.45 106 GLY A N 1
ATOM 780 C CA . GLY A 1 117 ? -12.587 30.402 84.464 1.00 12.12 106 GLY A CA 1
ATOM 781 C C . GLY A 1 117 ? -13.952 30.667 83.864 1.00 11.74 106 GLY A C 1
ATOM 782 O O . GLY A 1 117 ? -14.665 29.728 83.492 1.00 11.30 106 GLY A O 1
ATOM 783 N N . TRP A 1 118 ? -14.325 31.943 83.736 1.00 10.56 107 TRP A N 1
ATOM 784 C CA . TRP A 1 118 ? -15.625 32.280 83.162 1.00 9.67 107 TRP A CA 1
ATOM 785 C C . TRP A 1 118 ? -15.701 31.975 81.672 1.00 12.02 107 TRP A C 1
ATOM 786 O O . TRP A 1 118 ? -16.809 31.993 81.118 1.00 11.73 107 TRP A O 1
ATOM 797 N N . GLU A 1 119 ? -14.573 31.662 81.028 1.00 9.74 108 GLU A N 1
ATOM 798 C CA . GLU A 1 119 ? -14.556 31.264 79.625 1.00 10.34 108 GLU A CA 1
ATOM 799 C C . GLU A 1 119 ? -14.325 29.769 79.463 1.00 10.80 108 GLU A C 1
ATOM 800 O O . GLU A 1 119 ? -14.084 29.301 78.351 1.00 12.20 108 GLU A O 1
ATOM 806 N N . ARG A 1 120 ? -14.408 29.008 80.558 1.00 13.77 109 ARG A N 1
ATOM 807 C CA . ARG A 1 120 ? -14.228 27.559 80.568 1.00 14.11 109 ARG A CA 1
ATOM 808 C C . ARG A 1 120 ? -15.449 26.846 81.142 1.00 12.97 109 ARG A C 1
ATOM 809 O O . ARG A 1 120 ? -15.329 25.706 81.612 1.00 13.69 109 ARG A O 1
ATOM 817 N N . LEU A 1 121 ? -16.602 27.510 81.144 1.00 11.62 110 LEU A N 1
ATOM 818 C CA . LEU A 1 121 ? -17.803 26.969 81.777 1.00 10.90 110 LEU A CA 1
ATOM 819 C C . LEU A 1 121 ? -18.182 25.608 81.210 1.00 10.58 110 LEU A C 1
ATOM 820 O O . LEU A 1 121 ? -18.142 25.384 80.000 1.00 11.58 110 LEU A O 1
ATOM 825 N N . ARG A 1 122 ? -18.579 24.706 82.098 1.00 11.08 111 ARG A N 1
ATOM 826 C CA . ARG A 1 122 ? -19.120 23.406 81.726 1.00 11.03 111 ARG A CA 1
ATOM 827 C C . ARG A 1 122 ? -20.641 23.471 81.623 1.00 11.96 111 ARG A C 1
ATOM 828 O O . ARG A 1 122 ? -21.297 24.258 82.306 1.00 12.62 111 ARG A O 1
ATOM 836 N N . SER A 1 123 ? -21.202 22.649 80.745 1.00 10.44 112 SER A N 1
ATOM 837 C CA . SER A 1 123 ? -22.648 22.656 80.583 1.00 9.54 112 SER A CA 1
ATOM 838 C C . SER A 1 123 ? -23.332 21.714 81.576 1.00 10.20 112 SER A C 1
ATOM 839 O O . SER A 1 123 ? -22.741 20.756 82.086 1.00 12.63 112 SER A O 1
ATOM 842 N N . TRP A 1 124 ? -24.611 21.998 81.843 1.00 10.08 113 TRP A N 1
ATOM 843 C CA . TRP A 1 124 ? -25.452 21.018 82.510 1.00 11.03 113 TRP A CA 1
ATOM 844 C C . TRP A 1 124 ? -25.552 19.775 81.624 1.00 11.52 113 TRP A C 1
ATOM 845 O O . TRP A 1 124 ? -25.456 19.867 80.395 1.00 12.62 113 TRP A O 1
ATOM 856 N N . PRO A 1 125 ? -25.759 18.601 82.215 1.00 14.26 114 PRO A N 1
ATOM 857 C CA . PRO A 1 125 ? -25.654 17.356 81.431 1.00 15.47 114 PRO A CA 1
ATOM 858 C C . PRO A 1 125 ? -26.671 17.222 80.306 1.00 13.98 114 PRO A C 1
ATOM 859 O O . PRO A 1 125 ? -26.389 16.501 79.345 1.00 17.85 114 PRO A O 1
ATOM 863 N N . ASP A 1 126 ? -27.827 17.893 80.379 1.00 15.02 115 ASP A N 1
ATOM 864 C CA . ASP A 1 126 ? -28.829 17.816 79.319 1.00 15.62 115 ASP A CA 1
ATOM 865 C C . ASP A 1 126 ? -28.487 18.645 78.091 1.00 13.38 115 ASP A C 1
ATOM 866 O O . ASP A 1 126 ? -29.130 18.472 77.054 1.00 14.07 115 ASP A O 1
ATOM 871 N N . VAL A 1 127 ? -27.522 19.553 78.177 1.00 8.97 116 VAL A N 1
ATOM 872 C CA . VAL A 1 127 ? -27.466 20.642 77.215 1.00 9.77 116 VAL A CA 1
ATOM 873 C C . VAL A 1 127 ? -26.938 20.213 75.848 1.00 9.77 116 VAL A C 1
ATOM 874 O O . VAL A 1 127 ? -27.594 20.524 74.851 1.00 10.51 116 VAL A O 1
ATOM 878 N N . PRO A 1 128 ? -25.789 19.545 75.721 1.00 9.43 117 PRO A N 1
ATOM 879 C CA . PRO A 1 128 ? -25.305 19.217 74.371 1.00 9.22 117 PRO A CA 1
ATOM 880 C C . PRO A 1 128 ? -26.299 18.401 73.561 1.00 10.96 117 PRO A C 1
ATOM 881 O O . PRO A 1 128 ? -26.551 18.728 72.390 1.00 12.45 117 PRO A O 1
ATOM 885 N N . SER A 1 129 ? -26.902 17.378 74.156 1.00 12.02 118 SER A N 1
ATOM 886 C CA . SER A 1 129 ? -27.863 16.591 73.390 1.00 11.35 118 SER A CA 1
ATOM 887 C C . SER A 1 129 ? -29.157 17.364 73.170 1.00 11.81 118 SER A C 1
ATOM 888 O O . SER A 1 129 ? -29.779 17.227 72.114 1.00 11.03 118 SER A O 1
ATOM 891 N N . GLY A 1 130 ? -29.557 18.195 74.134 1.00 10.28 119 GLY A N 1
ATOM 892 C CA . GLY A 1 130 ? -30.747 19.015 73.947 1.00 10.89 119 GLY A CA 1
ATOM 893 C C . GLY A 1 130 ? -30.613 19.961 72.769 1.00 10.28 119 GLY A C 1
ATOM 894 O O . GLY A 1 130 ? -31.530 20.088 71.952 1.00 9.63 119 GLY A O 1
ATOM 895 N N . LEU A 1 131 ? -29.462 20.637 72.660 1.00 8.18 120 LEU A N 1
ATOM 896 C CA . LEU A 1 131 ? -29.240 21.530 71.519 1.00 7.68 120 LEU A CA 1
ATOM 897 C C . LEU A 1 131 ? -29.250 20.749 70.217 1.00 9.58 120 LEU A C 1
ATOM 898 O O . LEU A 1 131 ? -29.837 21.189 69.221 1.00 11.01 120 LEU A O 1
ATOM 903 N N . GLU A 1 132 ? -28.618 19.576 70.203 1.00 9.06 121 GLU A N 1
ATOM 904 C CA . GLU A 1 132 ? -28.594 18.797 68.972 1.00 11.52 121 GLU A CA 1
ATOM 905 C C . GLU A 1 132 ? -30.001 18.378 68.568 1.00 12.64 121 GLU A C 1
ATOM 906 O O . GLU A 1 132 ? -30.367 18.432 67.382 1.00 12.91 121 GLU A O 1
ATOM 912 N N . GLN A 1 133 ? -30.806 17.959 69.547 1.00 9.68 122 GLN A N 1
ATOM 913 C CA . GLN A 1 133 ? -32.191 17.575 69.258 1.00 8.43 122 GLN A CA 1
ATOM 914 C C . GLN A 1 133 ? -32.983 18.737 68.665 1.00 9.31 122 GLN A C 1
ATOM 915 O O . GLN A 1 133 ? -33.817 18.537 67.773 1.00 9.67 122 GLN A O 1
ATOM 921 N N . LEU A 1 134 ? -32.762 19.955 69.175 1.00 8.51 123 LEU A N 1
ATOM 922 C CA . LEU A 1 134 ? -33.512 21.107 68.682 1.00 8.57 123 LEU A CA 1
ATOM 923 C C . LEU A 1 134 ? -33.188 21.422 67.231 1.00 8.05 123 LEU A C 1
ATOM 924 O O . LEU A 1 134 ? -34.040 21.948 66.506 1.00 8.86 123 LEU A O 1
ATOM 929 N N . ARG A 1 135 ? -31.955 21.146 66.803 1.00 10.77 124 ARG A N 1
ATOM 930 C CA A ARG A 1 135 ? -31.502 21.616 65.497 0.46 11.13 124 ARG A CA 1
ATOM 931 C CA B ARG A 1 135 ? -31.521 21.631 65.499 0.54 11.12 124 ARG A CA 1
ATOM 932 C C . ARG A 1 135 ? -32.186 20.903 64.336 1.00 12.16 124 ARG A C 1
ATOM 933 O O . ARG A 1 135 ? -32.170 21.420 63.215 1.00 14.68 124 ARG A O 1
ATOM 948 N N . SER A 1 136 ? -32.817 19.738 64.566 1.00 12.62 125 SER A N 1
ATOM 949 C CA . SER A 1 136 ? -33.574 19.119 63.478 1.00 17.42 125 SER A CA 1
ATOM 950 C C . SER A 1 136 ? -34.691 20.026 62.964 1.00 16.93 125 SER A C 1
ATOM 951 O O . SER A 1 136 ? -35.044 19.960 61.782 1.00 20.97 125 SER A O 1
ATOM 954 N N . LYS A 1 137 ? -35.269 20.870 63.823 1.00 12.79 126 LYS A N 1
ATOM 955 C CA . LYS A 1 137 ? -36.400 21.699 63.441 1.00 9.81 126 LYS A CA 1
ATOM 956 C C . LYS A 1 137 ? -36.139 23.195 63.531 1.00 9.45 126 LYS A C 1
ATOM 957 O O . LYS A 1 137 ? -36.881 23.960 62.899 1.00 13.80 126 LYS A O 1
ATOM 963 N N . TYR A 1 138 ? -35.145 23.632 64.298 1.00 7.63 127 TYR A N 1
ATOM 964 C CA . TYR A 1 138 ? -34.965 25.051 64.602 1.00 7.94 127 TYR A CA 1
ATOM 965 C C . TYR A 1 138 ? -33.517 25.465 64.438 1.00 8.05 127 TYR A C 1
ATOM 966 O O . TYR A 1 138 ? -32.604 24.684 64.700 1.00 8.09 127 TYR A O 1
ATOM 975 N N . LEU A 1 139 ? -33.306 26.725 64.050 1.00 7.27 128 LEU A N 1
ATOM 976 C CA . LEU A 1 139 ? -32.004 27.340 64.253 1.00 7.02 128 LEU A CA 1
ATOM 977 C C . LEU A 1 139 ? -31.810 27.582 65.742 1.00 7.71 128 LEU A C 1
ATOM 978 O O . LEU A 1 139 ? -32.774 27.875 66.460 1.00 8.42 128 LEU A O 1
ATOM 983 N N . VAL A 1 140 ? -30.566 27.418 66.217 1.00 5.79 129 VAL A N 1
ATOM 984 C CA . VAL A 1 140 ? -30.237 27.711 67.613 1.00 5.22 129 VAL A CA 1
ATOM 985 C C . VAL A 1 140 ? -29.071 28.688 67.660 1.00 7.40 129 VAL A C 1
ATOM 986 O O . VAL A 1 140 ? -28.062 28.526 66.949 1.00 6.96 129 VAL A O 1
ATOM 990 N N . ALA A 1 141 ? -29.222 29.717 68.481 1.00 5.82 130 ALA A N 1
ATOM 991 C CA . ALA A 1 141 ? -28.193 30.736 68.580 1.00 6.28 130 ALA A CA 1
ATOM 992 C C . ALA A 1 141 ? -28.050 31.184 70.020 1.00 6.51 130 ALA A C 1
ATOM 993 O O . ALA A 1 141 ? -29.015 31.204 70.792 1.00 8.25 130 ALA A O 1
ATOM 995 N N . ALA A 1 142 ? -26.825 31.555 70.361 1.00 7.71 131 ALA A N 1
ATOM 996 C CA . ALA A 1 142 ? -26.526 32.149 71.654 1.00 7.75 131 ALA A CA 1
ATOM 997 C C . ALA A 1 142 ? -26.791 33.646 71.589 1.00 6.22 131 ALA A C 1
ATOM 998 O O . ALA A 1 142 ? -26.454 34.307 70.605 1.00 6.63 131 ALA A O 1
ATOM 1000 N N . LEU A 1 143 ? -27.404 34.186 72.643 1.00 5.68 132 LEU A N 1
ATOM 1001 C CA . LEU A 1 143 ? -27.447 35.639 72.826 1.00 6.32 132 LEU A CA 1
ATOM 1002 C C . LEU A 1 143 ? -26.979 35.859 74.256 1.00 6.16 132 LEU A C 1
ATOM 1003 O O . LEU A 1 143 ? -27.776 35.803 75.193 1.00 8.06 132 LEU A O 1
ATOM 1008 N N . THR A 1 144 ? -25.686 36.115 74.412 1.00 5.67 133 THR A N 1
ATOM 1009 C CA . THR A 1 144 ? -25.071 36.209 75.729 1.00 5.98 133 THR A CA 1
ATOM 1010 C C . THR A 1 144 ? -24.578 37.622 76.013 1.00 7.59 133 THR A C 1
ATOM 1011 O O . THR A 1 144 ? -24.230 38.367 75.095 1.00 7.54 133 THR A O 1
ATOM 1015 N N . ASN A 1 145 ? -24.544 37.980 77.300 1.00 7.06 134 ASN A N 1
ATOM 1016 C CA . ASN A 1 145 ? -23.876 39.221 77.703 1.00 7.44 134 ASN A CA 1
ATOM 1017 C C . ASN A 1 145 ? -22.360 39.083 77.730 1.00 8.01 134 ASN A C 1
ATOM 1018 O O . ASN A 1 145 ? -21.674 40.112 77.709 1.00 9.16 134 ASN A O 1
ATOM 1023 N N . ALA A 1 146 ? -21.823 37.860 77.746 1.00 8.23 135 ALA A N 1
ATOM 1024 C CA . ALA A 1 146 ? -20.374 37.672 77.734 1.00 7.30 135 ALA A CA 1
ATOM 1025 C C . ALA A 1 146 ? -19.790 38.179 76.425 1.00 8.27 135 ALA A C 1
ATOM 1026 O O . ALA A 1 146 ? -20.483 38.270 75.401 1.00 8.39 135 ALA A O 1
ATOM 1028 N N . ASP A 1 147 ? -18.514 38.553 76.472 1.00 7.76 136 ASP A N 1
ATOM 1029 C CA . ASP A 1 147 ? -17.847 38.988 75.257 1.00 6.53 136 ASP A CA 1
ATOM 1030 C C . ASP A 1 147 ? -17.841 37.883 74.197 1.00 7.14 136 ASP A C 1
ATOM 1031 O O . ASP A 1 147 ? -17.921 36.682 74.487 1.00 6.91 136 ASP A O 1
ATOM 1036 N N . PHE A 1 148 ? -17.733 38.308 72.939 1.00 6.30 137 PHE A N 1
ATOM 1037 C CA . PHE A 1 148 ? -17.767 37.346 71.839 1.00 6.38 137 PHE A CA 1
ATOM 1038 C C . PHE A 1 148 ? -16.693 36.272 71.998 1.00 6.32 137 PHE A C 1
ATOM 1039 O O . PHE A 1 148 ? -16.957 35.087 71.763 1.00 6.91 137 PHE A O 1
ATOM 1047 N N . SER A 1 149 ? -15.483 36.665 72.419 1.00 6.93 138 SER A N 1
ATOM 1048 C CA . SER A 1 149 ? -14.403 35.687 72.530 1.00 7.48 138 SER A CA 1
ATOM 1049 C C . SER A 1 149 ? -14.691 34.688 73.637 1.00 8.15 138 SER A C 1
ATOM 1050 O O . SER A 1 149 ? -14.407 33.493 73.487 1.00 7.96 138 SER A O 1
ATOM 1053 N N . ALA A 1 150 ? -15.295 35.151 74.731 1.00 8.38 139 ALA A N 1
ATOM 1054 C CA . ALA A 1 150 ? -15.626 34.251 75.829 1.00 7.18 139 ALA A CA 1
ATOM 1055 C C . ALA A 1 150 ? -16.654 33.208 75.417 1.00 7.68 139 ALA A C 1
ATOM 1056 O O . ALA A 1 150 ? -16.508 32.029 75.766 1.00 7.90 139 ALA A O 1
ATOM 1058 N N . ILE A 1 151 ? -17.698 33.611 74.685 1.00 6.90 140 ILE A N 1
ATOM 1059 C CA . ILE A 1 151 ? -18.723 32.620 74.360 1.00 6.39 140 ILE A CA 1
ATOM 1060 C C . ILE A 1 151 ? -18.194 31.634 73.324 1.00 6.82 140 ILE A C 1
ATOM 1061 O O . ILE A 1 151 ? -18.531 30.448 73.382 1.00 6.54 140 ILE A O 1
ATOM 1066 N N . VAL A 1 152 ? -17.323 32.071 72.410 1.00 5.93 141 VAL A N 1
ATOM 1067 C CA . VAL A 1 152 ? -16.680 31.108 71.508 1.00 5.67 141 VAL A CA 1
ATOM 1068 C C . VAL A 1 152 ? -15.875 30.085 72.313 1.00 7.61 141 VAL A C 1
ATOM 1069 O O . VAL A 1 152 ? -15.949 28.878 72.055 1.00 7.52 141 VAL A O 1
ATOM 1073 N N . ASN A 1 153 ? -15.135 30.538 73.327 1.00 7.86 142 ASN A N 1
ATOM 1074 C CA . ASN A 1 153 ? -14.381 29.591 74.146 1.00 7.69 142 ASN A CA 1
ATOM 1075 C C . ASN A 1 153 ? -15.307 28.666 74.925 1.00 7.70 142 ASN A C 1
ATOM 1076 O O . ASN A 1 153 ? -15.033 27.463 75.047 1.00 8.70 142 ASN A O 1
ATOM 1081 N N . VAL A 1 154 ? -16.396 29.212 75.476 1.00 7.64 143 VAL A N 1
ATOM 1082 C CA . VAL A 1 154 ? -17.350 28.404 76.221 1.00 6.98 143 VAL A CA 1
ATOM 1083 C C . VAL A 1 154 ? -17.987 27.346 75.331 1.00 7.81 143 VAL A C 1
ATOM 1084 O O . VAL A 1 154 ? -18.339 26.258 75.802 1.00 8.41 143 VAL A O 1
ATOM 1088 N N . GLY A 1 155 ? -18.147 27.626 74.033 1.00 6.93 144 GLY A N 1
ATOM 1089 C CA . GLY A 1 155 ? -18.669 26.590 73.153 1.00 9.02 144 GLY A CA 1
ATOM 1090 C C . GLY A 1 155 ? -17.830 25.329 73.191 1.00 6.98 144 GLY A C 1
ATOM 1091 O O . GLY A 1 155 ? -18.360 24.219 73.142 1.00 9.03 144 GLY A O 1
ATOM 1092 N N . ARG A 1 156 ? -16.509 25.477 73.330 1.00 7.85 145 ARG A N 1
ATOM 1093 C CA . ARG A 1 156 ? -15.666 24.287 73.438 1.00 6.54 145 ARG A CA 1
ATOM 1094 C C . ARG A 1 156 ? -15.753 23.641 74.820 1.00 10.64 145 ARG A C 1
ATOM 1095 O O . ARG A 1 156 ? -15.876 22.414 74.921 1.00 12.32 145 ARG A O 1
ATOM 1103 N N . SER A 1 157 ? -15.701 24.427 75.900 1.00 8.70 146 SER A N 1
ATOM 1104 C CA . SER A 1 157 ? -15.689 23.797 77.218 1.00 10.39 146 SER A CA 1
ATOM 1105 C C . SER A 1 157 ? -17.039 23.198 77.576 1.00 9.86 146 SER A C 1
ATOM 1106 O O . SER A 1 157 ? -17.103 22.197 78.316 1.00 11.05 146 SER A O 1
ATOM 1109 N N . ALA A 1 158 ? -18.116 23.799 77.088 1.00 8.15 147 ALA A N 1
ATOM 1110 C CA . ALA A 1 158 ? -19.466 23.367 77.419 1.00 9.57 147 ALA A CA 1
ATOM 1111 C C . ALA A 1 158 ? -20.058 22.488 76.336 1.00 10.36 147 ALA A C 1
ATOM 1112 O O . ALA A 1 158 ? -21.163 21.970 76.510 1.00 10.43 147 ALA A O 1
ATOM 1114 N N . LYS A 1 159 ? -19.334 22.285 75.236 1.00 11.53 148 LYS A N 1
ATOM 1115 C CA . LYS A 1 159 ? -19.769 21.390 74.154 1.00 11.88 148 LYS A CA 1
ATOM 1116 C C . LYS A 1 159 ? -21.058 21.905 73.518 1.00 12.71 148 LYS A C 1
ATOM 1117 O O . LYS A 1 159 ? -22.022 21.157 73.319 1.00 13.98 148 LYS A O 1
ATOM 1123 N N . LEU A 1 160 ? -21.025 23.182 73.152 1.00 9.54 149 LEU A N 1
ATOM 1124 C CA . LEU A 1 160 ? -22.205 23.829 72.531 1.00 10.54 149 LEU A CA 1
ATOM 1125 C C . LEU A 1 160 ? -21.966 24.025 71.036 1.00 14.45 149 LEU A C 1
ATOM 1126 O O . LEU A 1 160 ? -20.989 24.651 70.686 1.00 15.64 149 LEU A O 1
ATOM 1131 N N . GLN A 1 161 ? -22.907 23.571 70.220 1.00 10.13 150 GLN A N 1
ATOM 1132 C CA . GLN A 1 161 ? -22.801 23.790 68.759 1.00 10.37 150 GLN A CA 1
ATOM 1133 C C . GLN A 1 161 ? -23.973 24.665 68.314 1.00 9.77 150 GLN A C 1
ATOM 1134 O O . GLN A 1 161 ? -25.118 24.289 68.502 1.00 12.94 150 GLN A O 1
ATOM 1140 N N . TRP A 1 162 ? -23.638 25.804 67.728 1.00 7.59 151 TRP A N 1
ATOM 1141 C CA . TRP A 1 162 ? -24.688 26.760 67.357 1.00 5.72 151 TRP A CA 1
ATOM 1142 C C . TRP A 1 162 ? -24.778 27.022 65.865 1.00 7.95 151 TRP A C 1
ATOM 1143 O O . TRP A 1 162 ? -23.942 26.650 65.142 1.00 10.97 151 TRP A O 1
ATOM 1154 N N . ASP A 1 163 ? -25.885 27.557 65.452 1.00 6.10 152 ASP A N 1
ATOM 1155 C CA . ASP A 1 163 ? -25.977 28.137 64.118 1.00 5.79 152 ASP A CA 1
ATOM 1156 C C . ASP A 1 163 ? -25.392 29.542 64.074 1.00 5.54 152 ASP A C 1
ATOM 1157 O O . ASP A 1 163 ? -24.907 29.979 63.022 1.00 7.69 152 ASP A O 1
ATOM 1162 N N . ALA A 1 164 ? -25.449 30.256 65.192 1.00 5.45 153 ALA A N 1
ATOM 1163 C CA . ALA A 1 164 ? -24.898 31.596 65.265 1.00 5.60 153 ALA A CA 1
ATOM 1164 C C . ALA A 1 164 ? -24.571 31.915 66.715 1.00 5.74 153 ALA A C 1
ATOM 1165 O O . ALA A 1 164 ? -25.223 31.415 67.639 1.00 7.14 153 ALA A O 1
ATOM 1167 N N . VAL A 1 165 ? -23.565 32.758 66.895 1.00 5.86 154 VAL A N 1
ATOM 1168 C CA . VAL A 1 165 ? -23.152 33.234 68.211 1.00 7.19 154 VAL A CA 1
ATOM 1169 C C . VAL A 1 165 ? -23.339 34.749 68.244 1.00 4.33 154 VAL A C 1
ATOM 1170 O O . VAL A 1 165 ? -22.801 35.463 67.395 1.00 6.96 154 VAL A O 1
ATOM 1174 N N . LEU A 1 166 ? -24.115 35.243 69.211 1.00 5.99 155 LEU A N 1
ATOM 1175 C CA . LEU A 1 166 ? -24.344 36.673 69.355 1.00 6.16 155 LEU A CA 1
ATOM 1176 C C . LEU A 1 166 ? -23.993 37.092 70.770 1.00 7.96 155 LEU A C 1
ATOM 1177 O O . LEU A 1 166 ? -24.248 36.352 71.732 1.00 8.08 155 LEU A O 1
ATOM 1182 N N . SER A 1 167 ? -23.417 38.287 70.881 1.00 6.59 156 SER A N 1
ATOM 1183 C CA . SER A 1 167 ? -22.934 38.823 72.143 1.00 7.50 156 SER A CA 1
ATOM 1184 C C . SER A 1 167 ? -23.383 40.266 72.289 1.00 7.04 156 SER A C 1
ATOM 1185 O O . SER A 1 167 ? -23.470 41.001 71.300 1.00 8.32 156 SER A O 1
ATOM 1188 N N . ALA A 1 168 ? -23.617 40.664 73.543 1.00 7.95 157 ALA A N 1
ATOM 1189 C CA . ALA A 1 168 ? -23.799 42.081 73.850 1.00 9.20 157 ALA A CA 1
ATOM 1190 C C . ALA A 1 168 ? -22.744 42.964 73.184 1.00 10.62 157 ALA A C 1
ATOM 1191 O O . ALA A 1 168 ? -23.027 44.115 72.827 1.00 10.28 157 ALA A O 1
ATOM 1193 N N . GLN A 1 169 ? -21.518 42.456 73.034 1.00 8.76 158 GLN A N 1
ATOM 1194 C CA . GLN A 1 169 ? -20.446 43.219 72.415 1.00 9.85 158 GLN A CA 1
ATOM 1195 C C . GLN A 1 169 ? -20.798 43.644 70.993 1.00 10.46 158 GLN A C 1
ATOM 1196 O O . GLN A 1 169 ? -20.335 44.694 70.533 1.00 12.50 158 GLN A O 1
ATOM 1202 N N . LEU A 1 170 ? -21.605 42.849 70.285 1.00 10.12 159 LEU A N 1
ATOM 1203 C CA . LEU A 1 170 ? -21.992 43.220 68.920 1.00 9.49 159 LEU A CA 1
ATOM 1204 C C . LEU A 1 170 ? -22.914 44.427 68.901 1.00 13.02 159 LEU A C 1
ATOM 1205 O O . LEU A 1 170 ? -22.963 45.153 67.901 1.00 16.42 159 LEU A O 1
ATOM 1210 N N . PHE A 1 171 ? -23.679 44.631 69.971 1.00 12.29 160 PHE A N 1
ATOM 1211 C CA . PHE A 1 171 ? -24.697 45.669 70.023 1.00 12.87 160 PHE A CA 1
ATOM 1212 C C . PHE A 1 171 ? -24.314 46.843 70.902 1.00 15.37 160 PHE A C 1
ATOM 1213 O O . PHE A 1 171 ? -24.994 47.878 70.856 1.00 17.14 160 PHE A O 1
ATOM 1221 N N . GLY A 1 172 ? -23.240 46.734 71.676 1.00 13.19 161 GLY A N 1
ATOM 1222 C CA . GLY A 1 172 ? -22.893 47.818 72.573 1.00 13.70 161 GLY A CA 1
ATOM 1223 C C . GLY A 1 172 ? -23.916 48.028 73.661 1.00 15.42 161 GLY A C 1
ATOM 1224 O O . GLY A 1 172 ? -24.076 49.157 74.145 1.00 16.45 161 GLY A O 1
ATOM 1225 N N . ALA A 1 173 ? -24.616 46.962 74.058 1.00 13.61 162 ALA A N 1
ATOM 1226 C CA . ALA A 1 173 ? -25.661 47.027 75.068 1.00 14.01 162 ALA A CA 1
ATOM 1227 C C . ALA A 1 173 ? -25.886 45.627 75.608 1.00 12.78 162 ALA A C 1
ATOM 1228 O O . ALA A 1 173 ? -25.838 44.665 74.850 1.00 11.51 162 ALA A O 1
ATOM 1230 N N . TYR A 1 174 ? -26.141 45.528 76.911 1.00 13.31 163 TYR A N 1
ATOM 1231 C CA . TYR A 1 174 ? -26.463 44.261 77.545 1.00 9.91 163 TYR A CA 1
ATOM 1232 C C . TYR A 1 174 ? -27.956 43.998 77.507 1.00 11.38 163 TYR A C 1
ATOM 1233 O O . TYR A 1 174 ? -28.764 44.930 77.555 1.00 13.91 163 TYR A O 1
ATOM 1242 N N . LYS A 1 175 ? -28.314 42.717 77.432 1.00 11.01 164 LYS A N 1
ATOM 1243 C CA . LYS A 1 175 ? -29.644 42.316 77.864 1.00 12.57 164 LYS A CA 1
ATOM 1244 C C . LYS A 1 175 ? -29.856 42.835 79.283 1.00 13.45 164 LYS A C 1
ATOM 1245 O O . LYS A 1 175 ? -28.942 42.720 80.110 1.00 15.40 164 LYS A O 1
ATOM 1251 N N . PRO A 1 176 ? -31.037 43.375 79.623 1.00 13.50 165 PRO A N 1
ATOM 1252 C CA . PRO A 1 176 ? -32.315 43.348 78.885 1.00 16.11 165 PRO A CA 1
ATOM 1253 C C . PRO A 1 176 ? -32.586 44.483 77.902 1.00 14.82 165 PRO A C 1
ATOM 1254 O O . PRO A 1 176 ? -33.748 44.668 77.519 1.00 15.53 165 PRO A O 1
ATOM 1258 N N . HIS A 1 177 ? -31.593 45.250 77.463 1.00 13.16 166 HIS A N 1
ATOM 1259 C CA . HIS A 1 177 ? -31.876 46.340 76.539 1.00 15.87 166 HIS A CA 1
ATOM 1260 C C . HIS A 1 177 ? -32.509 45.809 75.256 1.00 14.74 166 HIS A C 1
ATOM 1261 O O . HIS A 1 177 ? -32.047 44.820 74.680 1.00 14.10 166 HIS A O 1
ATOM 1268 N N . ARG A 1 178 ? -33.586 46.463 74.813 1.00 17.99 167 ARG A N 1
ATOM 1269 C CA . ARG A 1 178 ? -34.347 45.928 73.688 1.00 15.13 167 ARG A CA 1
ATOM 1270 C C . ARG A 1 178 ? -33.514 45.829 72.415 1.00 17.90 167 ARG A C 1
ATOM 1271 O O . ARG A 1 178 ? -33.811 44.981 71.565 1.00 16.44 167 ARG A O 1
ATOM 1279 N N . SER A 1 179 ? -32.452 46.630 72.283 1.00 17.62 168 SER A N 1
ATOM 1280 C CA . SER A 1 179 ? -31.633 46.579 71.073 1.00 18.56 168 SER A CA 1
ATOM 1281 C C . SER A 1 179 ? -30.906 45.256 70.902 1.00 15.76 168 SER A C 1
ATOM 1282 O O . SER A 1 179 ? -30.535 44.921 69.774 1.00 14.24 168 SER A O 1
ATOM 1285 N N . THR A 1 180 ? -30.674 44.500 71.984 1.00 12.50 169 THR A N 1
ATOM 1286 C CA . THR A 1 180 ? -30.044 43.187 71.839 1.00 10.37 169 THR A CA 1
ATOM 1287 C C . THR A 1 180 ? -30.986 42.205 71.154 1.00 11.73 169 THR A C 1
ATOM 1288 O O . THR A 1 180 ? -30.624 41.585 70.142 1.00 10.51 169 THR A O 1
ATOM 1292 N N . TYR A 1 181 ? -32.212 42.071 71.667 1.00 10.57 170 TYR A N 1
ATOM 1293 C CA . TYR A 1 181 ? -33.179 41.167 71.044 1.00 10.78 170 TYR A CA 1
ATOM 1294 C C . TYR A 1 181 ? -33.541 41.627 69.639 1.00 10.36 170 TYR A C 1
ATOM 1295 O O . TYR A 1 181 ? -33.659 40.799 68.727 1.00 11.19 170 TYR A O 1
ATOM 1304 N N . GLU A 1 182 ? -33.735 42.938 69.444 1.00 12.14 171 GLU A N 1
ATOM 1305 C CA . GLU A 1 182 ? -34.066 43.442 68.114 1.00 12.03 171 GLU A CA 1
ATOM 1306 C C . GLU A 1 182 ? -32.934 43.189 67.138 1.00 11.70 171 GLU A C 1
ATOM 1307 O O . GLU A 1 182 ? -33.169 42.825 65.980 1.00 11.83 171 GLU A O 1
ATOM 1313 N N . GLY A 1 183 ? -31.698 43.435 67.582 1.00 12.50 172 GLY A N 1
ATOM 1314 C CA . GLY A 1 183 ? -30.554 43.237 66.715 1.00 11.91 172 GLY A CA 1
ATOM 1315 C C . GLY A 1 183 ? -30.342 41.777 66.392 1.00 10.47 172 GLY A C 1
ATOM 1316 O O . GLY A 1 183 ? -29.951 41.431 65.279 1.00 11.09 172 GLY A O 1
ATOM 1317 N N . ALA A 1 184 ? -30.595 40.896 67.361 1.00 9.58 173 ALA A N 1
ATOM 1318 C CA . ALA A 1 184 ? -30.533 39.470 67.066 1.00 10.80 173 ALA A CA 1
ATOM 1319 C C . ALA A 1 184 ? -31.560 39.096 66.000 1.00 10.03 173 ALA A C 1
ATOM 1320 O O . ALA A 1 184 ? -31.257 38.367 65.048 1.00 10.12 173 ALA A O 1
ATOM 1322 N N . ALA A 1 185 ? -32.775 39.626 66.117 1.00 8.68 174 ALA A N 1
ATOM 1323 C CA . ALA A 1 185 ? -33.821 39.319 65.152 1.00 9.07 174 ALA A CA 1
ATOM 1324 C C . ALA A 1 185 ? -33.450 39.816 63.761 1.00 9.50 174 ALA A C 1
ATOM 1325 O O . ALA A 1 185 ? -33.614 39.099 62.771 1.00 11.11 174 ALA A O 1
ATOM 1327 N N . THR A 1 186 ? -32.964 41.061 63.657 1.00 10.08 175 THR A N 1
ATOM 1328 C CA . THR A 1 186 ? -32.654 41.578 62.329 1.00 10.76 175 THR A CA 1
ATOM 1329 C C . THR A 1 186 ? -31.416 40.917 61.738 1.00 11.49 175 THR A C 1
ATOM 1330 O O . THR A 1 186 ? -31.376 40.694 60.520 1.00 14.58 175 THR A O 1
ATOM 1334 N N . LEU A 1 187 ? -30.419 40.564 62.564 1.00 11.25 176 LEU A N 1
ATOM 1335 C CA . LEU A 1 187 ? -29.267 39.831 62.035 1.00 9.72 176 LEU A CA 1
ATOM 1336 C C . LEU A 1 187 ? -29.683 38.458 61.531 1.00 11.27 176 LEU A C 1
ATOM 1337 O O . LEU A 1 187 ? -29.238 38.016 60.465 1.00 11.84 176 LEU A O 1
ATOM 1342 N N . LEU A 1 188 ? -30.530 37.761 62.283 1.00 10.36 177 LEU A N 1
ATOM 1343 C CA . LEU A 1 188 ? -30.969 36.444 61.841 1.00 10.75 177 LEU A CA 1
ATOM 1344 C C . LEU A 1 188 ? -31.989 36.500 60.715 1.00 11.99 177 LEU A C 1
ATOM 1345 O O . LEU A 1 188 ? -32.244 35.469 60.076 1.00 13.77 177 LEU A O 1
ATOM 1350 N N . GLY A 1 189 ? -32.599 37.661 60.473 1.00 13.27 178 GLY A N 1
ATOM 1351 C CA . GLY A 1 189 ? -33.599 37.771 59.432 1.00 14.93 178 GLY A CA 1
ATOM 1352 C C . GLY A 1 189 ? -34.921 37.148 59.799 1.00 13.66 178 GLY A C 1
ATOM 1353 O O . GLY A 1 189 ? -35.631 36.664 58.913 1.00 18.20 178 GLY A O 1
ATOM 1354 N N . ILE A 1 190 ? -35.277 37.153 61.086 1.00 11.59 179 ILE A N 1
ATOM 1355 C CA . ILE A 1 190 ? -36.431 36.434 61.607 1.00 11.17 179 ILE A CA 1
ATOM 1356 C C . ILE A 1 190 ? -37.268 37.390 62.442 1.00 10.62 179 ILE A C 1
ATOM 1357 O O . ILE A 1 190 ? -36.733 38.206 63.203 1.00 11.82 179 ILE A O 1
ATOM 1362 N N . ALA A 1 191 ? -38.577 37.286 62.308 1.00 10.86 180 ALA A N 1
ATOM 1363 C CA . ALA A 1 191 ? -39.461 38.108 63.113 1.00 11.04 180 ALA A CA 1
ATOM 1364 C C . ALA A 1 191 ? -39.347 37.719 64.585 1.00 10.15 180 ALA A C 1
ATOM 1365 O O . ALA A 1 191 ? -39.236 36.527 64.900 1.00 11.30 180 ALA A O 1
ATOM 1367 N N . PRO A 1 192 ? -39.393 38.689 65.505 1.00 11.06 181 PRO A N 1
ATOM 1368 C CA . PRO A 1 192 ? -39.358 38.335 66.937 1.00 12.27 181 PRO A CA 1
ATOM 1369 C C . PRO A 1 192 ? -40.416 37.323 67.348 1.00 9.79 181 PRO A C 1
ATOM 1370 O O . PRO A 1 192 ? -40.121 36.457 68.178 1.00 12.10 181 PRO A O 1
ATOM 1374 N N . SER A 1 193 ? -41.635 37.398 66.803 1.00 12.76 182 SER A N 1
ATOM 1375 C CA . SER A 1 193 ? -42.662 36.415 67.144 1.00 15.57 182 SER A CA 1
ATOM 1376 C C . SER A 1 193 ? -42.292 35.003 66.724 1.00 15.48 182 SER A C 1
ATOM 1377 O O . SER A 1 193 ? -42.908 34.048 67.216 1.00 18.13 182 SER A O 1
ATOM 1380 N N . GLU A 1 194 ? -41.298 34.840 65.855 1.00 10.73 183 GLU A N 1
ATOM 1381 C CA . GLU A 1 194 ? -40.833 33.527 65.437 1.00 14.16 183 GLU A CA 1
ATOM 1382 C C . GLU A 1 194 ? -39.520 33.160 66.113 1.00 9.33 183 GLU A C 1
ATOM 1383 O O . GLU A 1 194 ? -38.848 32.205 65.704 1.00 11.04 183 GLU A O 1
ATOM 1389 N N . ILE A 1 195 ? -39.173 33.864 67.179 1.00 8.75 184 ILE A N 1
ATOM 1390 C CA . ILE A 1 195 ? -38.011 33.544 67.995 1.00 8.49 184 ILE A CA 1
ATOM 1391 C C . ILE A 1 195 ? -38.506 33.107 69.362 1.00 8.41 184 ILE A C 1
ATOM 1392 O O . ILE A 1 195 ? -39.376 33.763 69.947 1.00 10.04 184 ILE A O 1
ATOM 1397 N N . LEU A 1 196 ? -37.956 32.007 69.878 1.00 7.98 185 LEU A N 1
ATOM 1398 C CA . LEU A 1 1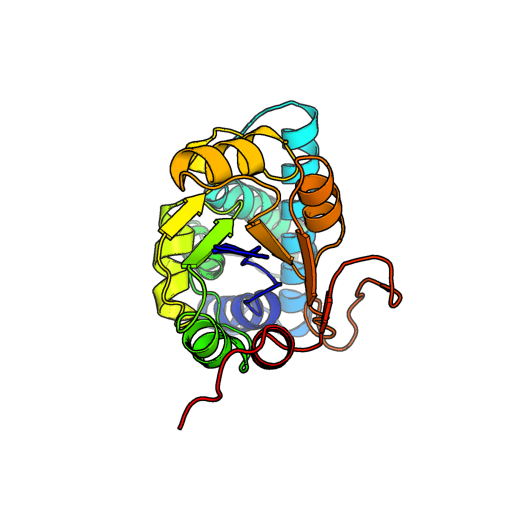96 ? -38.244 31.570 71.239 1.00 8.06 185 LEU A CA 1
ATOM 1399 C C . LEU A 1 196 ? -37.013 31.873 72.087 1.00 7.83 185 LEU A C 1
ATOM 1400 O O . LEU A 1 196 ? -35.946 31.289 71.869 1.00 7.63 185 LEU A O 1
ATOM 1405 N N . MET A 1 197 ? -37.158 32.792 73.041 1.00 8.18 186 MET A N 1
ATOM 1406 C CA . MET A 1 197 ? -36.099 33.076 74.005 1.00 7.48 186 MET A CA 1
ATOM 1407 C C . MET A 1 197 ? -36.084 32.017 75.095 1.00 7.69 186 MET A C 1
ATOM 1408 O O . MET A 1 197 ? -37.138 31.674 75.641 1.00 9.99 186 MET A O 1
ATOM 1413 N N . VAL A 1 198 ? -34.889 31.517 75.432 1.00 7.65 187 VAL A N 1
ATOM 1414 C CA . VAL A 1 198 ? -34.727 30.445 76.418 1.00 8.02 187 VAL A CA 1
ATOM 1415 C C . VAL A 1 198 ? -33.787 30.921 77.519 1.00 9.47 187 VAL A C 1
ATOM 1416 O O . VAL A 1 198 ? -32.657 31.331 77.228 1.00 8.65 187 VAL A O 1
ATOM 1420 N N . ALA A 1 199 ? -34.235 30.843 78.779 1.00 8.75 188 ALA 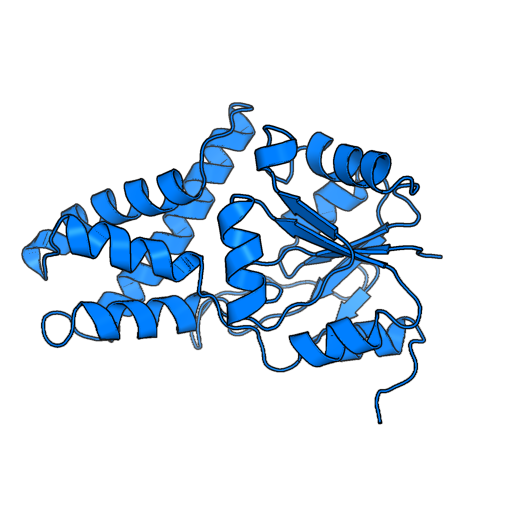A N 1
ATOM 1421 C CA . ALA A 1 199 ? -33.410 31.331 79.880 1.00 9.27 188 ALA A CA 1
ATOM 1422 C C . ALA A 1 199 ? -33.848 30.715 81.199 1.00 12.29 188 ALA A C 1
ATOM 1423 O O . ALA A 1 199 ? -35.004 30.313 81.366 1.00 12.04 188 ALA A O 1
ATOM 1425 N N . SER A 1 200 ? -32.922 30.726 82.168 1.00 11.32 189 SER A N 1
ATOM 1426 C CA . SER A 1 200 ? -33.205 30.321 83.567 1.00 12.37 189 SER A CA 1
ATOM 1427 C C . SER A 1 200 ? -33.363 31.594 84.410 1.00 13.53 189 SER A C 1
ATOM 1428 O O . SER A 1 200 ? -33.364 31.517 85.625 1.00 14.39 189 SER A O 1
ATOM 1431 N N . HIS A 1 201 ? -33.537 32.719 83.754 1.00 14.18 190 HIS A N 1
ATOM 1432 C CA . HIS A 1 201 ? -33.707 34.023 84.390 1.00 17.18 190 HIS A CA 1
ATOM 1433 C C . HIS A 1 201 ? -34.889 34.771 83.822 1.00 14.68 190 HIS A C 1
ATOM 1434 O O . HIS A 1 201 ? -34.928 35.086 82.668 1.00 16.40 190 HIS A O 1
ATOM 1441 N N . ALA A 1 202 ? -35.849 35.101 84.687 1.00 16.27 191 ALA A N 1
ATOM 1442 C CA . ALA A 1 202 ? -37.091 35.703 84.216 1.00 14.49 191 ALA A CA 1
ATOM 1443 C C . ALA A 1 202 ? -36.881 37.085 83.604 1.00 14.98 191 ALA A C 1
ATOM 1444 O O . ALA A 1 202 ? -37.606 37.450 82.670 1.00 17.21 191 ALA A O 1
ATOM 1446 N N . TYR A 1 203 ? -35.904 37.864 84.100 1.00 15.86 192 TYR A N 1
ATOM 1447 C CA . TYR A 1 203 ? -35.691 39.211 83.564 1.00 18.65 192 TYR A CA 1
ATOM 1448 C C . TYR A 1 203 ? -35.452 39.171 82.058 1.00 14.81 192 TYR A C 1
ATOM 1449 O O . TYR A 1 203 ? -35.927 40.047 81.320 1.00 17.63 192 TYR A O 1
ATOM 1458 N N . ASP A 1 204 ? -34.718 38.154 81.593 1.00 13.48 193 ASP A N 1
ATOM 1459 C CA . ASP A 1 204 ? -34.352 38.021 80.189 1.00 12.13 193 ASP A CA 1
ATOM 1460 C C . ASP A 1 204 ? -35.572 37.663 79.352 1.00 11.35 193 ASP A C 1
ATOM 1461 O O . ASP A 1 204 ? -35.807 38.252 78.291 1.00 13.22 193 ASP A O 1
ATOM 1466 N N . LEU A 1 205 ? -36.391 36.735 79.849 1.00 11.79 194 LEU A N 1
ATOM 1467 C CA . LEU A 1 205 ? -37.609 36.358 79.140 1.00 12.25 194 LEU A CA 1
ATOM 1468 C C . LEU A 1 205 ? -38.606 37.507 79.064 1.00 13.97 194 LEU A C 1
ATOM 1469 O O . LEU A 1 205 ? -39.231 37.727 78.013 1.00 14.21 194 LEU A O 1
ATOM 1474 N N . GLU A 1 206 ? -38.794 38.231 80.172 1.00 15.26 195 GLU A N 1
ATOM 1475 C CA . GLU A 1 206 ? -39.726 39.351 80.167 1.00 15.30 195 GLU A CA 1
ATOM 1476 C C . GLU A 1 206 ? -39.309 40.401 79.150 1.00 19.16 195 GLU A C 1
ATOM 1477 O O . GLU A 1 206 ? -40.156 40.969 78.449 1.00 17.08 195 GLU A O 1
ATOM 1483 N N . ALA A 1 207 ? -38.001 40.658 79.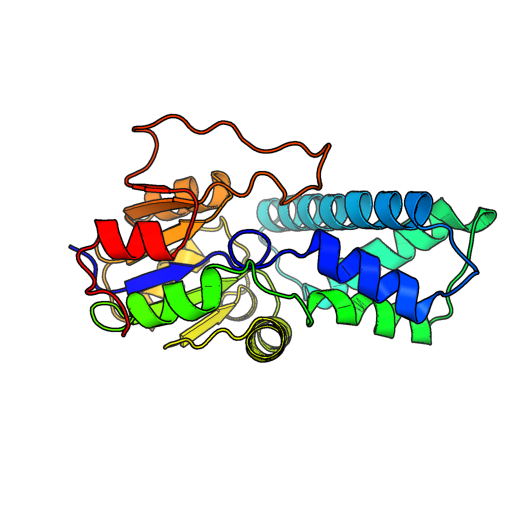040 1.00 15.23 196 ALA A N 1
ATOM 1484 C CA . ALA A 1 207 ? -37.536 41.664 78.097 1.00 16.25 196 ALA A CA 1
ATOM 1485 C C . ALA A 1 207 ? -37.688 41.184 76.656 1.00 13.59 196 ALA A C 1
ATOM 1486 O O . ALA A 1 207 ? -38.081 41.965 75.779 1.00 16.98 196 ALA A O 1
ATOM 1488 N N . ALA A 1 208 ? -37.370 39.913 76.391 1.00 12.07 197 ALA A N 1
ATOM 1489 C CA . ALA A 1 208 ? -37.577 39.370 75.051 1.00 11.81 197 ALA A CA 1
ATOM 1490 C C . ALA A 1 208 ? -39.049 39.415 74.667 1.00 15.46 197 ALA A C 1
ATOM 1491 O O . ALA A 1 208 ? -39.396 39.713 73.515 1.00 14.59 197 ALA A O 1
ATOM 1493 N N . ARG A 1 209 ? -39.933 39.121 75.619 1.00 13.45 198 ARG A N 1
ATOM 1494 C CA . ARG A 1 209 ? -41.361 39.141 75.323 1.00 16.65 198 ARG A CA 1
ATOM 1495 C C . ARG A 1 209 ? -41.826 40.534 74.898 1.00 18.41 198 ARG A C 1
ATOM 1496 O O . ARG A 1 209 ? -42.699 40.666 74.028 1.00 18.43 198 ARG A O 1
ATOM 1504 N N . GLU A 1 210 ? -41.244 41.586 75.485 1.00 17.88 199 GLU A N 1
ATOM 1505 C CA . GLU A 1 210 ? -41.632 42.943 75.103 1.00 18.16 199 GLU A CA 1
ATOM 1506 C C . GLU A 1 210 ? -41.291 43.259 73.650 1.00 18.44 199 GLU A C 1
ATOM 1507 O O . GLU A 1 210 ? -41.933 44.120 73.039 1.00 25.00 199 GLU A O 1
ATOM 1513 N N . VAL A 1 211 ? -40.264 42.619 73.089 1.00 14.85 200 VAL A N 1
ATOM 1514 C CA A VAL A 1 211 ? -39.979 42.855 71.676 0.40 18.15 200 VAL A CA 1
ATOM 1515 C CA B VAL A 1 211 ? -39.904 42.785 71.682 0.60 18.14 200 VAL A CA 1
ATOM 1516 C C . VAL A 1 211 ? -40.755 41.905 70.778 1.00 16.40 200 VAL A C 1
ATOM 1517 O O . VAL A 1 211 ? -40.771 42.106 69.555 1.00 17.64 200 VAL A O 1
ATOM 1524 N N . GLY A 1 212 ? -41.447 40.919 71.347 1.00 16.68 201 GLY A N 1
ATOM 1525 C CA . GLY A 1 212 ? -42.333 40.050 70.591 1.00 14.84 201 GLY A CA 1
ATOM 1526 C C . GLY A 1 212 ? -41.996 38.571 70.647 1.00 13.56 201 GLY A C 1
ATOM 1527 O O . GLY A 1 212 ? -42.767 37.767 70.111 1.00 16.43 201 GLY A O 1
ATOM 1528 N N . ALA A 1 213 ? -40.889 38.181 71.278 1.00 14.38 202 ALA A N 1
ATOM 1529 C CA . ALA A 1 213 ? -40.449 36.794 71.296 1.00 11.14 202 ALA A CA 1
ATOM 1530 C C . ALA A 1 213 ? -41.316 35.918 72.196 1.00 11.29 202 ALA A C 1
ATOM 1531 O O . ALA A 1 213 ? -41.928 36.377 73.167 1.00 14.55 202 ALA A O 1
ATOM 1533 N N . GLY A 1 214 ? -41.336 34.625 71.869 1.00 10.38 203 GLY A N 1
ATOM 1534 C CA . GLY A 1 214 ? -41.815 33.620 72.791 1.00 11.69 203 GLY A CA 1
ATOM 1535 C C . GLY A 1 214 ? -40.833 33.407 73.930 1.00 11.87 203 GLY A C 1
ATOM 1536 O O . GLY A 1 214 ? -39.685 33.858 73.897 1.00 10.38 203 GLY A O 1
ATOM 1537 N N . THR A 1 215 ? -41.306 32.728 74.980 1.00 11.43 204 THR A N 1
ATOM 1538 C CA . THR A 1 215 ? -40.539 32.606 76.219 1.00 10.55 204 THR A CA 1
ATOM 1539 C C . THR A 1 215 ? -40.520 31.172 76.732 1.00 11.69 204 THR A C 1
ATOM 1540 O O . THR A 1 215 ? -41.567 30.537 76.866 1.00 11.95 204 THR A O 1
ATOM 1544 N N . ALA A 1 216 ? -39.328 30.664 77.041 1.00 9.62 205 ALA A N 1
ATOM 1545 C CA . ALA A 1 216 ? -39.183 29.341 77.646 1.00 10.35 205 ALA A CA 1
ATOM 1546 C C . ALA A 1 216 ? -38.272 29.454 78.860 1.00 10.52 205 ALA A C 1
ATOM 1547 O O . ALA A 1 216 ? -37.116 2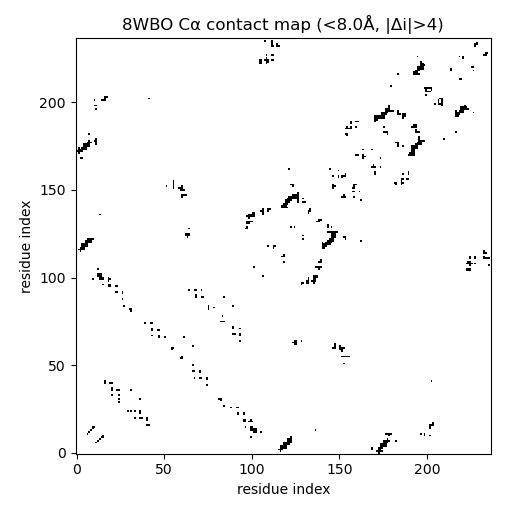9.873 78.733 1.00 11.12 205 ALA A O 1
ATOM 1549 N N . TYR A 1 217 ? -38.793 29.093 80.026 1.00 12.20 206 TYR A N 1
ATOM 1550 C CA . TYR A 1 217 ? -38.041 29.148 81.270 1.00 13.34 206 TYR A CA 1
ATOM 1551 C C . TYR A 1 217 ? -37.519 27.762 81.613 1.00 13.56 206 TYR A C 1
ATOM 1552 O O . TYR A 1 217 ? -38.281 26.787 81.613 1.00 14.14 206 TYR A O 1
ATOM 1561 N N . VAL A 1 218 ? -36.222 27.678 81.888 1.00 13.27 207 VAL A N 1
ATOM 1562 C CA . VAL A 1 218 ? -35.566 26.426 82.255 1.00 13.70 207 VAL A CA 1
ATOM 1563 C C . VAL A 1 218 ? -35.192 26.501 83.728 1.00 15.46 207 VAL A C 1
ATOM 1564 O O . VAL A 1 218 ? -34.351 27.322 84.119 1.00 15.47 207 VAL A O 1
ATOM 1568 N N . ARG A 1 219 ? -35.793 25.631 84.539 1.00 17.06 208 ARG A N 1
ATOM 1569 C CA . ARG A 1 219 ? -35.457 25.566 85.955 1.00 18.96 208 ARG A CA 1
ATOM 1570 C C . ARG A 1 219 ? -34.049 25.007 86.136 1.00 18.74 208 ARG A C 1
ATOM 1571 O O . ARG A 1 219 ? -33.709 23.954 85.591 1.00 18.15 208 ARG A O 1
ATOM 1579 N N . ARG A 1 220 ? -33.222 25.719 86.898 1.00 19.34 209 ARG A N 1
ATOM 1580 C CA . ARG A 1 220 ? -31.871 25.269 87.230 1.00 19.48 209 ARG A CA 1
ATOM 1581 C C . ARG A 1 220 ? -31.727 25.360 88.740 1.00 21.69 209 ARG A C 1
ATOM 1582 O O . ARG A 1 220 ? -31.162 26.324 89.267 1.00 22.08 209 ARG A O 1
ATOM 1590 N N . PRO A 1 221 ? -32.230 24.365 89.471 1.00 23.30 210 PRO A N 1
ATOM 1591 C CA . PRO A 1 221 ? -32.261 24.476 90.940 1.00 25.70 210 PRO A CA 1
ATOM 1592 C C . PRO A 1 221 ? -30.894 24.477 91.595 1.00 26.27 210 PRO A C 1
ATOM 1593 O O . PRO A 1 221 ? -30.802 24.855 92.774 1.00 28.17 210 PRO A O 1
ATOM 1597 N N . LEU A 1 222 ? -29.839 24.063 90.896 1.00 24.89 211 LEU A N 1
ATOM 1598 C CA . LEU A 1 222 ? -28.490 24.092 91.450 1.00 25.76 211 LEU A CA 1
ATOM 1599 C C . LEU A 1 222 ? -27.647 25.230 90.899 1.00 24.05 211 LEU A C 1
ATOM 1600 O O . LEU A 1 222 ? -26.428 25.243 91.117 1.00 24.49 211 LEU A O 1
ATOM 1605 N N . GLU A 1 223 ? -28.265 26.194 90.208 1.00 22.83 212 GLU A N 1
ATOM 1606 C CA . GLU A 1 223 ? -27.484 27.244 89.557 1.00 21.48 212 GLU A CA 1
ATOM 1607 C C . GLU A 1 223 ? -26.670 28.037 90.574 1.00 22.79 212 GLU A C 1
ATOM 1608 O O . GLU A 1 223 ? -25.540 28.452 90.292 1.00 22.20 212 GLU A O 1
ATOM 1614 N N . TYR A 1 224 ? -27.213 28.235 91.775 1.00 24.77 213 TYR A N 1
ATOM 1615 C CA . TYR A 1 224 ? -26.508 28.952 92.826 1.00 27.07 213 TYR A CA 1
ATOM 1616 C C . TYR A 1 224 ? -26.062 28.024 93.952 1.00 28.30 213 TYR A C 1
ATOM 1617 O O . TYR A 1 224 ? -25.789 28.486 95.069 1.00 30.68 213 TYR A O 1
ATOM 1626 N N . GLY A 1 225 ? -25.967 26.723 93.677 1.00 28.00 214 GLY A N 1
ATOM 1627 C CA . GLY A 1 225 ? -25.441 25.782 94.639 1.00 29.78 214 GLY A CA 1
ATOM 1628 C C . GLY A 1 225 ? -26.505 24.924 95.294 1.00 37.94 214 GLY A C 1
ATOM 1629 O O . GLY A 1 225 ? -27.709 25.139 95.119 1.00 36.57 214 GLY A O 1
ATOM 1630 N N . PRO A 1 226 ? -26.072 23.931 96.079 1.00 36.43 215 PRO A N 1
ATOM 1631 C CA . PRO A 1 226 ? -27.051 23.030 96.713 1.00 44.00 215 PRO A CA 1
ATOM 1632 C C . PRO A 1 226 ? -27.940 23.738 97.715 1.00 48.69 215 PRO A C 1
ATOM 1633 O O . PRO A 1 226 ? -29.139 23.440 97.801 1.00 54.17 215 PRO A O 1
ATOM 1637 N N . THR A 1 227 ? -27.379 24.666 98.490 1.00 50.70 216 THR A N 1
ATOM 1638 C CA . THR A 1 227 ? -28.141 25.505 99.404 1.00 58.43 216 THR A CA 1
ATOM 1639 C C . THR A 1 227 ? -28.453 26.864 98.789 1.00 56.68 216 THR A C 1
ATOM 1640 O O . THR A 1 227 ? -28.629 27.854 99.508 1.00 58.68 216 THR A O 1
ATOM 1644 N N . GLY A 1 228 ? -28.527 26.924 97.458 1.00 54.04 217 GLY A N 1
ATOM 1645 C CA . GLY A 1 228 ? -28.688 28.180 96.760 1.00 50.58 217 GLY A CA 1
ATOM 1646 C C . GLY A 1 228 ? -30.139 28.587 96.559 1.00 52.90 217 GLY A C 1
ATOM 1647 O O . GLY A 1 228 ? -31.076 27.839 96.837 1.00 60.70 217 GLY A O 1
ATOM 1648 N N . ARG A 1 229 ? -30.299 29.797 96.032 1.00 57.35 218 ARG A N 1
ATOM 1649 C CA . ARG A 1 229 ? -31.578 30.489 95.932 1.00 59.59 218 ARG A CA 1
ATOM 1650 C C . ARG A 1 229 ? -31.986 30.600 94.471 1.00 54.18 218 ARG A C 1
ATOM 1651 O O . ARG A 1 229 ? -31.347 31.329 93.709 1.00 60.66 218 ARG A O 1
ATOM 1653 N N . THR A 1 230 ? -33.062 29.922 94.082 1.00 51.90 219 THR A N 1
ATOM 1654 C CA . THR A 1 230 ? -33.536 30.031 92.709 1.00 52.07 219 THR A CA 1
ATOM 1655 C C . THR A 1 230 ? -34.937 30.629 92.665 1.00 56.62 219 THR A C 1
ATOM 1656 O O . THR A 1 230 ? -35.711 30.525 93.624 1.00 59.14 219 THR A O 1
ATOM 1660 N N . GLU A 1 231 ? -35.241 31.267 91.532 1.00 58.08 220 GLU A N 1
ATOM 1661 C CA . GLU A 1 231 ? -36.529 31.909 91.311 1.00 54.36 220 GLU A CA 1
ATOM 1662 C C . GLU A 1 231 ? -37.664 30.899 91.436 1.00 52.90 220 GLU A C 1
ATOM 1663 O O . GLU A 1 231 ? -37.471 29.686 91.312 1.00 54.23 220 GLU A O 1
ATOM 1669 N N . ASP A 1 232 ? -38.867 31.418 91.668 1.00 53.90 221 ASP A N 1
ATOM 1670 C CA . ASP A 1 232 ? -40.083 30.617 91.658 1.00 54.22 221 ASP A CA 1
ATOM 1671 C C . ASP A 1 232 ? -40.956 31.106 90.512 1.00 52.03 221 ASP A C 1
ATOM 1672 O O . ASP A 1 232 ? -41.430 32.247 90.533 1.00 52.46 221 ASP A O 1
ATOM 1677 N N . VAL A 1 233 ? -41.153 30.250 89.515 1.00 39.01 222 VAL A N 1
ATOM 1678 C CA . VAL A 1 233 ? -41.865 30.592 88.292 1.00 34.93 222 VAL A CA 1
ATOM 1679 C C . VAL A 1 233 ? -43.058 29.651 88.164 1.00 33.59 222 VAL A C 1
ATOM 1680 O O . VAL A 1 233 ? -42.879 28.432 88.100 1.00 39.00 222 VAL A O 1
ATOM 1684 N N . PRO A 1 234 ? -44.285 30.157 88.133 1.00 32.17 223 PRO A N 1
ATOM 1685 C CA . PRO A 1 234 ? -45.449 29.280 88.013 1.00 37.41 223 PRO A CA 1
ATOM 1686 C C . PRO A 1 234 ? -45.751 28.931 86.563 1.00 33.30 223 PRO A C 1
ATOM 1687 O O . PRO A 1 234 ? -45.378 29.642 85.627 1.00 28.80 223 PRO A O 1
ATOM 1691 N N . ASP A 1 235 ? -46.448 27.811 86.393 1.00 36.91 224 ASP A N 1
ATOM 1692 C CA . ASP A 1 235 ? -46.954 27.462 85.072 1.00 37.74 224 ASP A CA 1
ATOM 1693 C C . ASP A 1 235 ? -47.875 28.567 84.567 1.00 28.20 224 ASP A C 1
ATOM 1694 O O . ASP A 1 235 ? -48.705 29.096 85.312 1.00 35.47 224 ASP A O 1
ATOM 1699 N N . GLY A 1 236 ? -47.697 28.944 83.303 1.00 30.22 225 GLY A N 1
ATOM 1700 C CA . GLY A 1 236 ? -48.496 29.972 82.680 1.00 30.73 225 GLY A CA 1
ATOM 1701 C C . GLY A 1 236 ? -47.832 31.332 82.586 1.00 30.83 225 GLY A C 1
ATOM 1702 O O . GLY A 1 236 ? -48.287 32.173 81.799 1.00 32.40 225 GLY A O 1
ATOM 1703 N N . ARG A 1 237 ? -46.776 31.579 83.365 1.00 26.25 226 ARG A N 1
ATOM 1704 C CA . ARG A 1 237 ? -46.106 32.872 83.266 1.00 24.48 226 ARG A CA 1
ATOM 1705 C C . ARG A 1 237 ? -45.416 33.019 81.917 1.00 22.95 226 ARG A C 1
ATOM 1706 O O . ARG A 1 237 ? -45.462 34.092 81.298 1.00 21.97 226 ARG A O 1
ATOM 1714 N N . PHE A 1 238 ? -44.788 31.948 81.444 1.00 19.88 227 PHE A N 1
ATOM 1715 C CA . PHE A 1 238 ? -44.079 31.919 80.173 1.00 17.35 227 PHE A CA 1
ATOM 1716 C C . PHE A 1 238 ? -44.678 30.833 79.286 1.00 16.64 227 PHE A C 1
ATOM 1717 O O . PHE A 1 238 ? -45.514 30.033 79.725 1.00 20.17 227 PHE A O 1
ATOM 1725 N N . ASP A 1 239 ? -44.266 30.819 78.015 1.00 14.19 228 ASP A N 1
ATOM 1726 C CA . ASP A 1 239 ? -44.863 29.873 77.076 1.00 14.02 228 ASP A CA 1
ATOM 1727 C C . ASP A 1 239 ? -44.486 28.440 77.407 1.00 15.64 228 ASP A C 1
ATOM 1728 O O . ASP A 1 239 ? -45.304 27.526 77.228 1.00 16.86 228 ASP A O 1
ATOM 1733 N N . PHE A 1 240 ? -43.268 28.222 77.879 1.00 12.95 229 PHE A N 1
ATOM 1734 C CA . PHE A 1 240 ? -42.789 26.911 78.289 1.00 14.45 229 PHE A CA 1
ATOM 1735 C C . PHE A 1 240 ? -42.093 27.039 79.635 1.00 14.99 229 PHE A C 1
ATOM 1736 O O . PHE A 1 240 ? -41.492 28.074 79.950 1.00 13.47 229 PHE A O 1
ATOM 1744 N N . LEU A 1 241 ? -42.183 25.967 80.417 1.00 13.61 230 LEU A N 1
ATOM 1745 C CA . LEU A 1 241 ? -41.543 25.859 81.724 1.00 13.38 230 LEU A CA 1
ATOM 1746 C C . LEU A 1 241 ? -41.034 24.427 81.843 1.00 13.68 230 LEU A C 1
ATOM 1747 O O . LEU A 1 241 ? -41.837 23.489 81.947 1.00 17.36 230 LEU A O 1
ATOM 1752 N N . VAL A 1 242 ? -39.712 24.247 81.798 1.00 13.31 231 VAL A N 1
ATOM 1753 C CA . VAL A 1 242 ? -39.106 22.928 81.672 1.00 13.12 231 VAL A CA 1
ATOM 1754 C C . VAL A 1 242 ? -37.950 22.801 82.660 1.00 15.59 231 VAL A C 1
ATOM 1755 O O . VAL A 1 242 ? -37.478 23.783 83.231 1.00 15.16 231 VAL A O 1
ATOM 1759 N N . ASP A 1 243 ? -37.487 21.561 82.835 1.00 14.47 232 ASP A N 1
ATOM 1760 C CA . ASP A 1 243 ? -36.326 21.240 83.660 1.00 14.95 232 ASP A CA 1
ATOM 1761 C C . ASP A 1 243 ? -35.088 20.893 82.845 1.00 14.25 232 ASP A C 1
ATOM 1762 O O . ASP A 1 243 ? -34.020 20.681 83.432 1.00 15.70 232 ASP A O 1
ATOM 1767 N N . SER A 1 244 ? -35.193 20.822 81.521 1.00 13.16 233 SER A N 1
ATOM 1768 C CA . SER A 1 244 ? -34.034 20.478 80.702 1.00 12.64 233 SER A CA 1
ATOM 1769 C C . SER A 1 244 ? -34.281 20.935 79.276 1.00 11.30 233 SER A C 1
ATOM 1770 O O . SER A 1 244 ? -35.419 21.171 78.868 1.00 11.02 233 SER A O 1
ATOM 1773 N N . ILE A 1 245 ? -33.191 21.045 78.515 1.00 10.72 234 ILE A N 1
ATOM 1774 C CA . ILE A 1 245 ? -33.328 21.436 77.119 1.00 9.65 234 ILE A CA 1
ATOM 1775 C C . ILE A 1 245 ? -33.960 20.319 76.299 1.00 10.23 234 ILE A C 1
ATOM 1776 O O . ILE A 1 245 ? -34.706 20.589 75.353 1.00 9.77 234 ILE A O 1
ATOM 1781 N N . SER A 1 246 ? -33.666 19.057 76.629 1.00 11.29 235 SER A N 1
ATOM 1782 C CA . SER A 1 246 ? -34.297 17.940 75.938 1.00 12.40 235 SER A CA 1
ATOM 1783 C C . SER A 1 246 ? -35.807 17.963 76.117 1.00 12.06 235 SER A C 1
ATOM 1784 O O . SER A 1 246 ? -36.552 17.662 75.179 1.00 11.53 235 SER A O 1
ATOM 1787 N N . GLU A 1 247 ? -36.270 18.317 77.317 1.00 12.01 236 GLU A N 1
ATOM 1788 C CA . GLU A 1 247 ? -37.706 18.411 77.565 1.00 12.98 236 GLU A CA 1
ATOM 1789 C C . GLU A 1 247 ? -38.335 19.492 76.701 1.00 11.38 236 GLU A C 1
ATOM 1790 O O . GLU A 1 247 ? -39.414 19.297 76.131 1.00 12.20 236 GLU A O 1
ATOM 1796 N N . LEU A 1 248 ? -37.659 20.642 76.580 1.00 10.36 237 LEU A N 1
ATOM 1797 C CA . LEU A 1 248 ? -38.142 21.702 75.704 1.00 9.55 237 LEU A 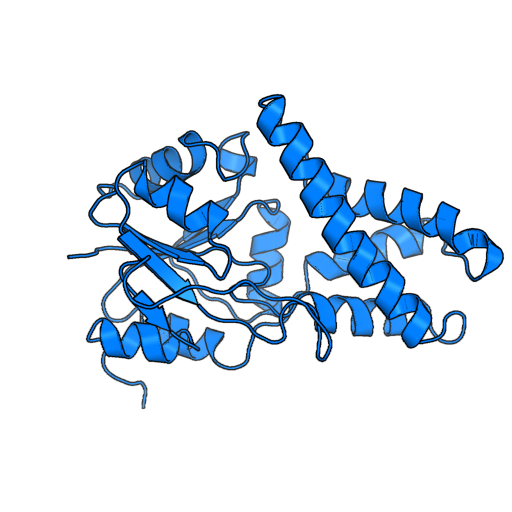CA 1
ATOM 1798 C C . LEU A 1 248 ? -38.226 21.213 74.268 1.00 10.00 237 LEU A C 1
ATOM 1799 O O . LEU A 1 248 ? -39.230 21.441 73.580 1.00 10.00 237 LEU A O 1
ATOM 1804 N N . ALA A 1 249 ? -37.197 20.496 73.817 1.00 8.95 238 ALA A N 1
ATOM 1805 C CA . ALA A 1 249 ? -37.201 19.956 72.461 1.00 9.23 238 ALA A CA 1
ATOM 1806 C C . ALA A 1 249 ? -38.379 19.012 72.245 1.00 9.68 238 ALA A C 1
ATOM 1807 O O . ALA A 1 249 ? -39.034 19.065 71.196 1.00 10.37 238 ALA A O 1
ATOM 1809 N N . ASP A 1 250 ? -38.653 18.132 73.223 1.00 10.67 239 ASP A N 1
ATOM 1810 C CA . ASP A 1 250 ? -39.810 17.246 73.127 1.00 11.96 239 ASP A CA 1
ATOM 1811 C C . ASP A 1 250 ? -41.096 18.048 72.999 1.00 11.92 239 ASP A C 1
ATOM 1812 O O . ASP A 1 250 ? -41.972 17.717 72.188 1.00 13.69 239 ASP A O 1
ATOM 1817 N N . GLN A 1 251 ? -41.227 19.107 73.797 1.00 12.37 240 GLN A N 1
ATOM 1818 C CA . GLN A 1 251 ? -42.455 19.889 73.765 1.00 12.12 240 GLN A CA 1
ATOM 1819 C C . GLN A 1 251 ? -42.603 20.683 72.477 1.00 13.64 240 GLN A C 1
ATOM 1820 O O . GLN A 1 251 ? -43.732 21.047 72.113 1.00 18.63 240 GLN A O 1
ATOM 1826 N N . LEU A 1 252 ? -41.507 20.932 71.772 1.00 10.65 241 LEU A N 1
ATOM 1827 C CA . LEU A 1 252 ? -41.534 21.590 70.477 1.00 11.60 241 LEU A CA 1
ATOM 1828 C C . LEU A 1 252 ? -41.663 20.594 69.317 1.00 12.85 241 LEU A C 1
ATOM 1829 O O . LEU A 1 252 ? -41.568 20.992 68.149 1.00 17.79 241 LEU A O 1
ATOM 1834 N N . GLY A 1 253 ? -41.863 19.312 69.606 1.00 11.77 242 GLY A N 1
ATOM 1835 C CA . GLY A 1 253 ? -42.053 18.341 68.543 1.00 13.37 242 GLY A CA 1
ATOM 1836 C C . GLY A 1 253 ? -40.789 17.881 67.852 1.00 11.08 242 GLY A C 1
ATOM 1837 O O . GLY A 1 253 ? -40.863 17.344 66.739 1.00 12.95 242 GLY A O 1
ATOM 1838 N N . CYS A 1 254 ? -39.640 18.059 68.471 1.00 9.70 243 CYS A N 1
ATOM 1839 C CA . CYS A 1 254 ? -38.384 17.612 67.871 1.00 9.28 243 CYS A CA 1
ATOM 1840 C C . CYS A 1 254 ? -38.204 16.124 68.098 1.00 10.91 243 CYS A C 1
ATOM 1841 O O . CYS A 1 254 ? -38.224 15.678 69.248 1.00 11.24 243 CYS A O 1
ATOM 1844 N N . PRO A 1 255 ? -37.977 15.335 67.052 1.00 10.66 244 PRO A N 1
ATOM 1845 C CA . PRO A 1 255 ? -37.765 13.902 67.267 1.00 11.94 244 PRO A CA 1
ATOM 1846 C C . PRO A 1 255 ? -36.549 13.651 68.146 1.00 11.98 244 PRO A C 1
ATOM 1847 O O . PRO A 1 255 ? -35.594 14.434 68.171 1.00 11.52 244 PRO A O 1
ATOM 1851 N N . ARG A 1 256 ? -36.602 12.547 68.882 1.00 13.46 245 ARG A N 1
ATOM 1852 C CA . ARG A 1 256 ? -35.508 12.178 69.768 1.00 13.93 245 ARG A CA 1
ATOM 1853 C C . ARG A 1 256 ? -34.276 11.735 68.985 1.00 13.92 245 ARG A C 1
ATOM 1854 O O . ARG A 1 256 ? -34.347 11.320 67.828 1.00 14.07 245 ARG A O 1
ATOM 1862 N N . LEU A 1 257 ? -33.127 11.830 69.654 1.00 15.95 246 LEU A N 1
ATOM 1863 C CA . LEU A 1 257 ? -31.877 11.341 69.103 1.00 18.59 246 LEU A CA 1
ATOM 1864 C C . LEU A 1 257 ? -31.769 9.839 69.312 1.00 18.74 246 LEU A C 1
ATOM 1865 O O . LEU A 1 257 ? -32.325 9.283 70.265 1.00 22.80 246 LEU A O 1
ATOM 1870 N N . GLY A 1 258 ? -31.043 9.184 68.414 1.00 20.75 247 GLY A N 1
ATOM 1871 C CA . GLY A 1 258 ? -30.816 7.747 68.512 1.00 21.14 247 GLY A CA 1
ATOM 1872 C C . GLY A 1 258 ? -30.136 7.248 69.776 1.00 33.67 247 GLY A C 1
ATOM 1873 O O . GLY A 1 258 ? -29.626 8.033 70.577 1.00 30.89 247 GLY A O 1
#

Foldseek 3Di:
DAAEEEEAPQLLWFLLLVLLLVQLCVLQPPLDDSVVSSVLSLVLVVQLVVVLVVCQVVLAADASLVSSLVSSVVVCVVCVVRGHDDPVVSNSSSCSLLQTATDPQRLQLQVLQVVRHFYEYEYQHDQVSVVSNCVNHVND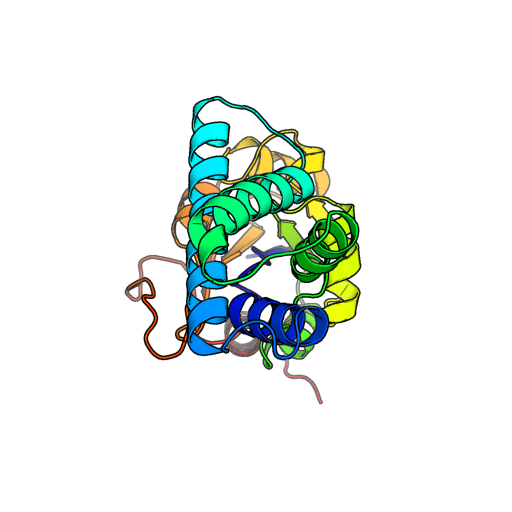GPYYHYCVVVRHDPPPLSSLVVVCVVVVHQQLNYEYEYCDVSRQVSSVVSNHAYAHAHDPQSSHPPDDGDDDDPPPGPYYYPHSNVVSVVVVRDHDD

Sequence (237 aa):
QFRALLFNVQGTLTDFRSTLIEHGLSILGDRVDRELWEELVDQWRGCYRDELDSLVKQEKWRSVRAVYRDSLINLLAKFSDSFCATSAEVELLTDGWERLRSWPDVPSGLEQLRRSKYLVAALTNADFSAIVNVGRSAKLQWDAVLSAQLFGAYKPHRSTYEGAATLLGIAPSEILMVASHAYDLEAAREVVGAGTAYVRRPLEYGPTGRTEDVPDGRFDFLVDSISELADQLGCPRLG

B-factor: mean 19.72, std 11.16, range [4.33, 68.97]